Protein AF-A0A2A4JDR2-F1 (afdb_monomer_lite)

Radius of gyration: 29.49 Å; chains: 1; bounding box: 70×72×79 Å

Structure (mmCIF, N/CA/C/O backbone):
data_AF-A0A2A4JDR2-F1
#
_entry.id   AF-A0A2A4JDR2-F1
#
loop_
_atom_site.group_PDB
_atom_site.id
_atom_site.type_symbol
_atom_site.label_atom_id
_atom_site.label_alt_id
_atom_site.label_comp_id
_atom_site.label_asym_id
_atom_site.label_entity_id
_atom_site.label_seq_id
_atom_site.pdbx_PDB_ins_code
_atom_site.Cartn_x
_atom_site.Cartn_y
_atom_site.Cartn_z
_atom_site.occupancy
_atom_site.B_iso_or_equiv
_atom_site.auth_seq_id
_atom_site.auth_comp_id
_atom_site.auth_asym_id
_atom_site.auth_atom_id
_atom_site.pdbx_PDB_model_num
ATOM 1 N N . MET A 1 1 ? -23.287 -4.125 -9.668 1.00 81.25 1 MET A N 1
ATOM 2 C CA . MET A 1 1 ? -23.520 -3.172 -8.559 1.00 81.25 1 MET A CA 1
ATOM 3 C C . MET A 1 1 ? -23.136 -3.894 -7.286 1.00 81.25 1 MET A C 1
ATOM 5 O O . MET A 1 1 ? -23.536 -5.044 -7.160 1.00 81.25 1 MET A O 1
ATOM 9 N N . CYS A 1 2 ? -22.330 -3.269 -6.428 1.00 89.12 2 CYS A N 1
ATOM 10 C CA . CYS A 1 2 ? -21.864 -3.891 -5.187 1.00 89.12 2 CYS A CA 1
ATOM 11 C C . CYS A 1 2 ? -22.990 -4.109 -4.180 1.00 89.12 2 CYS A C 1
ATOM 13 O O . CYS A 1 2 ? -24.050 -3.477 -4.287 1.00 89.12 2 CYS A O 1
ATOM 15 N N . ALA A 1 3 ? -22.740 -4.986 -3.212 1.00 90.00 3 ALA A N 1
ATOM 16 C CA . ALA A 1 3 ? -23.661 -5.247 -2.124 1.00 90.00 3 ALA A CA 1
ATOM 17 C C . ALA A 1 3 ? -23.743 -4.053 -1.155 1.00 90.00 3 ALA A C 1
ATOM 19 O O . ALA A 1 3 ? -23.072 -3.022 -1.286 1.00 90.00 3 ALA A O 1
ATOM 20 N N . GLU A 1 4 ? -24.630 -4.171 -0.171 1.00 90.50 4 GLU A N 1
ATOM 21 C CA . GLU A 1 4 ? -24.728 -3.185 0.896 1.00 90.50 4 GLU A CA 1
ATOM 22 C C . GLU A 1 4 ? -23.399 -3.089 1.664 1.00 90.50 4 GLU A C 1
ATOM 24 O O . GLU A 1 4 ? -22.717 -4.084 1.886 1.00 90.50 4 GLU A O 1
ATOM 29 N N . ASN A 1 5 ? -23.031 -1.873 2.076 1.00 91.88 5 ASN A N 1
ATOM 30 C CA . ASN A 1 5 ? -21.774 -1.569 2.773 1.00 91.88 5 ASN A CA 1
ATOM 31 C C . ASN A 1 5 ? -20.483 -1.776 1.970 1.00 91.88 5 ASN A C 1
ATOM 33 O O . ASN A 1 5 ? -19.394 -1.655 2.532 1.00 91.88 5 ASN A O 1
ATOM 37 N N . GLU A 1 6 ? -20.592 -1.973 0.663 1.00 93.94 6 GLU A N 1
ATOM 38 C CA . GLU A 1 6 ? -19.455 -1.982 -0.250 1.00 93.94 6 GLU A CA 1
ATOM 39 C C . GLU A 1 6 ? -19.334 -0.648 -1.004 1.00 93.94 6 GLU A C 1
ATOM 41 O O . GLU A 1 6 ? -20.280 0.155 -1.093 1.00 93.94 6 GLU A O 1
ATOM 46 N N . LEU A 1 7 ? -18.128 -0.386 -1.498 1.00 91.56 7 LEU A N 1
ATOM 47 C CA . LEU A 1 7 ? -17.775 0.677 -2.423 1.00 91.56 7 LEU A CA 1
ATOM 48 C C . LEU A 1 7 ? -17.430 0.061 -3.766 1.00 91.56 7 LEU A C 1
ATOM 50 O O . LEU A 1 7 ? -16.699 -0.918 -3.838 1.00 91.56 7 LEU A O 1
ATOM 54 N N . TYR A 1 8 ? -17.941 0.693 -4.816 1.00 92.25 8 TYR A N 1
ATOM 55 C CA . TYR A 1 8 ? -17.676 0.322 -6.194 1.00 92.25 8 TYR A CA 1
ATOM 56 C C . TYR A 1 8 ? -16.629 1.254 -6.775 1.00 92.25 8 TYR A C 1
ATOM 58 O O . TYR A 1 8 ? -16.826 2.475 -6.769 1.00 92.25 8 TYR A O 1
ATOM 66 N N . TYR A 1 9 ? -15.545 0.701 -7.295 1.00 87.88 9 TYR A N 1
ATOM 67 C CA . TYR A 1 9 ? -14.515 1.491 -7.952 1.00 87.88 9 TYR A CA 1
ATOM 68 C C . TYR A 1 9 ? -13.812 0.661 -9.040 1.00 87.88 9 TYR A C 1
ATOM 70 O O . TYR A 1 9 ? -13.904 -0.570 -9.031 1.00 87.88 9 TYR A O 1
ATOM 78 N N . PRO A 1 10 ? -13.202 1.317 -10.044 1.00 88.44 10 PRO A N 1
ATOM 79 C CA . PRO A 1 10 ? -12.516 0.611 -11.120 1.00 88.44 10 PRO A CA 1
ATOM 80 C C . PRO A 1 10 ? -11.339 -0.182 -10.552 1.00 88.44 10 PRO A C 1
ATOM 82 O O . PRO A 1 10 ? -10.555 0.355 -9.769 1.00 88.44 10 PRO A O 1
ATOM 85 N N . GLY A 1 11 ? -11.251 -1.450 -10.938 1.00 81.50 11 GLY A N 1
ATOM 86 C CA . GLY A 1 11 ? -10.100 -2.294 -10.657 1.00 81.50 11 GLY A CA 1
ATOM 87 C C . GLY A 1 11 ? -8.913 -1.945 -11.547 1.00 81.50 11 GLY A C 1
ATOM 88 O O . GLY A 1 11 ? -8.957 -1.018 -12.358 1.00 81.50 11 GLY A O 1
ATOM 89 N N . ASP A 1 12 ? -7.853 -2.734 -11.423 1.00 84.12 12 ASP A N 1
ATOM 90 C CA . ASP A 1 12 ? -6.583 -2.482 -12.110 1.00 84.12 12 ASP A CA 1
ATOM 91 C C . ASP A 1 12 ? -6.657 -2.750 -13.628 1.00 84.12 12 ASP A C 1
ATOM 93 O O . ASP A 1 12 ? -5.688 -2.542 -14.351 1.00 84.12 12 ASP A O 1
ATOM 97 N N . GLN A 1 13 ? -7.795 -3.230 -14.142 1.00 84.31 13 GLN A N 1
ATOM 98 C CA . GLN A 1 13 ? -7.992 -3.562 -15.554 1.00 84.31 13 GLN A CA 1
ATOM 99 C C . GLN A 1 13 ? -9.094 -2.737 -16.202 1.00 84.31 13 GLN A C 1
ATOM 101 O O . GLN A 1 13 ? -10.048 -2.305 -15.562 1.00 84.31 13 GLN A O 1
ATOM 106 N N . LYS A 1 14 ? -8.985 -2.574 -17.526 1.00 68.94 14 LYS A N 1
ATOM 107 C CA . LYS A 1 14 ? -9.808 -1.659 -18.334 1.00 68.94 14 LYS A CA 1
ATOM 108 C C . LYS A 1 14 ? -11.325 -1.900 -18.263 1.00 68.94 14 LYS A C 1
ATOM 110 O O . LYS A 1 14 ? -12.078 -0.998 -18.606 1.00 68.94 14 LYS A O 1
ATOM 115 N N . ASP A 1 15 ? -11.762 -3.053 -17.768 1.00 81.56 15 ASP A N 1
ATOM 116 C CA . ASP A 1 15 ? -13.171 -3.398 -17.556 1.00 81.56 15 ASP A CA 1
ATOM 117 C C . ASP A 1 15 ? -13.385 -4.173 -16.239 1.00 81.56 15 ASP A C 1
ATOM 119 O O . ASP A 1 15 ? -14.395 -4.860 -16.075 1.00 81.56 15 ASP A O 1
ATOM 123 N N . ASP A 1 16 ? -12.431 -4.083 -15.308 1.00 84.62 16 ASP A N 1
ATOM 124 C CA . ASP A 1 16 ? -12.537 -4.696 -13.985 1.00 84.62 16 ASP A CA 1
ATOM 125 C C . ASP A 1 16 ? -13.122 -3.700 -12.992 1.00 84.62 16 ASP A C 1
ATOM 127 O O . ASP A 1 16 ? -12.820 -2.504 -13.007 1.00 84.62 16 ASP A O 1
ATOM 131 N N . TRP A 1 17 ? -14.005 -4.197 -12.143 1.00 86.12 17 TRP A N 1
ATOM 132 C CA . TRP A 1 17 ? -14.698 -3.387 -11.165 1.00 86.12 17 TRP A CA 1
ATOM 133 C C . TRP A 1 17 ? -14.737 -4.139 -9.856 1.00 86.12 17 TRP A C 1
ATOM 135 O O . TRP A 1 17 ? -15.291 -5.236 -9.767 1.00 86.12 17 TRP A O 1
ATOM 145 N N . ILE A 1 18 ? -14.167 -3.509 -8.842 1.00 90.25 18 ILE A N 1
ATOM 146 C CA . ILE A 1 18 ? -13.952 -4.124 -7.546 1.00 90.25 18 ILE A CA 1
ATOM 147 C C . ILE A 1 18 ? -14.991 -3.575 -6.574 1.00 90.25 18 ILE A C 1
ATOM 149 O O . ILE A 1 18 ? -15.344 -2.388 -6.590 1.00 90.25 18 ILE A O 1
ATOM 153 N N . CYS A 1 19 ? -15.507 -4.483 -5.753 1.00 92.62 19 CYS A N 1
ATOM 154 C CA . CYS A 1 19 ? -16.367 -4.180 -4.627 1.00 92.62 19 CYS A CA 1
ATOM 155 C C . CYS A 1 19 ? -15.597 -4.471 -3.345 1.00 92.62 19 CYS A C 1
ATOM 157 O O . CYS A 1 19 ? -15.356 -5.635 -3.040 1.00 92.62 19 CYS A O 1
ATOM 159 N N . ASP A 1 20 ? -15.256 -3.427 -2.592 1.00 92.06 20 ASP A N 1
ATOM 160 C CA . ASP A 1 20 ? -14.650 -3.586 -1.268 1.00 92.06 20 ASP A CA 1
ATOM 161 C C . ASP A 1 20 ? -15.532 -3.015 -0.178 1.00 92.06 20 ASP A C 1
ATOM 163 O O . ASP A 1 20 ? -16.291 -2.069 -0.391 1.00 92.06 20 ASP A O 1
ATOM 167 N N . CYS A 1 21 ? -15.362 -3.528 1.036 1.00 94.19 21 CYS A N 1
ATOM 168 C CA . CYS A 1 21 ? -16.000 -2.961 2.209 1.00 94.19 21 CYS A CA 1
ATOM 169 C C . CYS A 1 21 ? -15.664 -1.474 2.384 1.00 94.19 21 CYS A C 1
ATOM 171 O O . CYS A 1 21 ? -14.522 -1.035 2.238 1.00 94.19 21 CYS A O 1
ATOM 173 N N . ARG A 1 22 ? -16.679 -0.689 2.757 1.00 93.50 22 ARG A N 1
ATOM 174 C CA . ARG A 1 22 ? -16.514 0.721 3.128 1.00 93.50 22 ARG A CA 1
ATOM 175 C C . ARG A 1 22 ? -15.499 0.878 4.273 1.00 93.50 22 ARG A C 1
ATOM 177 O O . ARG A 1 22 ? -15.374 -0.015 5.109 1.00 93.50 22 ARG A O 1
ATOM 184 N N . PRO A 1 23 ? -14.830 2.039 4.384 1.00 91.31 23 PRO A N 1
ATOM 185 C CA . PRO A 1 23 ? -13.975 2.358 5.525 1.00 91.31 23 PRO A CA 1
ATOM 186 C C . PRO A 1 23 ? -14.652 2.053 6.872 1.00 91.31 23 PRO A C 1
ATOM 188 O O . PRO A 1 23 ? -15.773 2.501 7.115 1.00 91.31 23 PRO A O 1
ATOM 191 N N . GLY A 1 24 ? -13.979 1.288 7.737 1.00 91.25 24 GLY A N 1
ATOM 192 C CA . GLY A 1 24 ? -14.522 0.846 9.031 1.00 91.25 24 GLY A CA 1
ATOM 193 C C . GLY A 1 24 ? -15.410 -0.409 8.978 1.00 91.25 24 GLY A C 1
ATOM 194 O O . GLY A 1 24 ? -15.928 -0.823 10.016 1.00 91.25 24 GLY A O 1
ATOM 195 N N . PHE A 1 25 ? -15.578 -1.030 7.806 1.00 95.00 25 PHE A N 1
ATOM 196 C CA . PHE A 1 25 ? -16.291 -2.296 7.624 1.00 95.00 25 PHE A CA 1
ATOM 197 C C . PHE A 1 25 ? -15.316 -3.442 7.325 1.00 95.00 25 PHE A C 1
ATOM 199 O O . PHE A 1 25 ? -14.256 -3.246 6.734 1.00 95.00 25 PHE A O 1
ATOM 206 N N . LEU A 1 26 ? -15.690 -4.651 7.740 1.00 95.50 26 LEU A N 1
ATOM 207 C CA . LEU A 1 26 ? -14.915 -5.882 7.634 1.00 95.50 26 LEU A CA 1
ATOM 208 C C . LEU A 1 26 ? -15.678 -6.911 6.803 1.00 95.50 26 LEU A C 1
ATOM 210 O O . LEU A 1 26 ? -16.865 -7.151 7.040 1.00 95.50 26 LEU A O 1
ATOM 214 N N . TYR A 1 27 ? -14.982 -7.550 5.865 1.00 95.00 27 TYR A N 1
ATOM 215 C CA . TYR A 1 27 ? -15.538 -8.636 5.064 1.00 95.00 27 TYR A CA 1
ATOM 216 C C . TYR A 1 27 ? -15.612 -9.926 5.887 1.00 95.00 27 TYR A C 1
ATOM 218 O O . TYR A 1 27 ? -14.601 -10.377 6.430 1.00 95.00 27 TYR A O 1
ATOM 226 N N . HIS A 1 28 ? -16.793 -10.542 5.975 1.00 94.56 28 HIS A N 1
ATOM 227 C CA . HIS A 1 28 ? -16.990 -11.793 6.706 1.00 94.56 28 HIS A CA 1
ATOM 228 C C . HIS A 1 28 ? -17.283 -12.967 5.747 1.00 94.56 28 HIS A C 1
ATOM 230 O O . HIS A 1 28 ? -18.403 -13.080 5.242 1.00 94.56 28 HIS A O 1
ATOM 236 N N . PRO A 1 29 ? -16.340 -13.914 5.557 1.00 89.06 29 PRO A N 1
ATOM 237 C CA . PRO A 1 29 ? -16.438 -14.937 4.509 1.00 89.06 29 PRO A CA 1
ATOM 238 C C . PRO A 1 29 ? -17.638 -15.884 4.610 1.00 89.06 29 PRO A C 1
ATOM 240 O O . PRO A 1 29 ? -18.055 -16.450 3.608 1.00 89.06 29 PRO A O 1
ATOM 243 N N . LYS A 1 30 ? -18.189 -16.114 5.812 1.00 90.62 30 LYS A N 1
ATOM 244 C CA . LYS A 1 30 ? -19.325 -17.045 5.972 1.00 90.62 30 LYS A CA 1
ATOM 245 C C . LYS A 1 30 ? -20.669 -16.414 5.623 1.00 90.62 30 LYS A C 1
ATOM 247 O O . LYS A 1 30 ? -21.592 -17.147 5.292 1.00 90.62 30 LYS A O 1
ATOM 252 N N . SER A 1 31 ? -20.797 -15.097 5.784 1.00 91.75 31 SER A N 1
ATOM 253 C CA . SER A 1 31 ? -22.012 -14.370 5.399 1.00 91.75 31 SER A CA 1
ATOM 254 C C . SER A 1 31 ? -21.880 -13.682 4.047 1.00 91.75 31 SER A C 1
ATOM 256 O O . SER A 1 31 ? -22.888 -13.174 3.574 1.00 91.75 31 SER A O 1
ATOM 258 N N . ASP A 1 32 ? -20.682 -13.699 3.448 1.00 91.81 32 ASP A N 1
ATOM 259 C CA . ASP A 1 32 ? -20.395 -13.123 2.129 1.00 91.81 32 ASP A CA 1
ATOM 260 C C . ASP A 1 32 ? -20.832 -11.650 2.048 1.00 91.81 32 ASP A C 1
ATOM 262 O O . ASP A 1 32 ? -21.543 -11.229 1.141 1.00 91.81 32 ASP A O 1
ATOM 266 N N . ALA A 1 33 ? -20.505 -10.883 3.097 1.00 94.38 33 ALA A N 1
ATOM 267 C CA . ALA A 1 33 ? -20.958 -9.505 3.261 1.00 94.38 33 ALA A CA 1
ATOM 268 C C . ALA A 1 33 ? -20.014 -8.673 4.141 1.00 94.38 33 ALA A C 1
ATOM 270 O O . ALA A 1 33 ? -19.288 -9.202 4.994 1.00 94.38 33 ALA A O 1
ATOM 271 N N . CYS A 1 34 ? -20.090 -7.352 3.973 1.00 96.12 34 CYS A N 1
ATOM 272 C CA . CYS A 1 34 ? -19.360 -6.359 4.757 1.00 96.12 34 CYS A CA 1
ATOM 273 C C . CYS A 1 34 ? -20.150 -5.889 5.987 1.00 96.12 34 CYS A C 1
ATOM 275 O O . CYS A 1 34 ? -21.293 -5.436 5.883 1.00 96.12 34 CYS A O 1
ATOM 277 N N . TRP A 1 35 ? -19.507 -5.924 7.155 1.00 96.19 35 TRP A N 1
ATOM 278 C CA . TRP A 1 35 ? -20.107 -5.567 8.445 1.00 96.19 35 TRP A CA 1
ATOM 279 C C . TRP A 1 35 ? -19.296 -4.496 9.161 1.00 96.19 35 TRP A C 1
ATOM 281 O O . TRP A 1 35 ? -18.071 -4.537 9.139 1.00 96.19 35 TRP A O 1
ATOM 291 N N . ALA A 1 36 ? -19.961 -3.549 9.821 1.00 94.25 36 ALA A N 1
ATOM 292 C CA . ALA A 1 36 ? -19.270 -2.515 10.583 1.00 94.25 36 ALA A CA 1
ATOM 293 C C . ALA A 1 36 ? -18.448 -3.149 11.719 1.00 94.25 36 ALA A C 1
ATOM 295 O O . ALA A 1 36 ? -18.969 -3.956 12.498 1.00 94.25 36 ALA A O 1
ATOM 296 N N . ALA A 1 37 ? -17.172 -2.784 11.828 1.00 95.25 37 ALA A N 1
ATOM 297 C CA . ALA A 1 37 ? -16.332 -3.229 12.934 1.00 95.25 37 ALA A CA 1
ATOM 298 C C . ALA A 1 37 ? -16.905 -2.742 14.277 1.00 95.25 37 ALA A C 1
ATOM 300 O O . ALA A 1 37 ? -17.538 -1.688 14.349 1.00 95.25 37 ALA A O 1
ATOM 301 N N . TYR A 1 38 ? -16.680 -3.511 15.343 1.00 95.44 38 TYR A N 1
ATOM 302 C CA . TYR A 1 38 ? -17.219 -3.261 16.685 1.00 95.44 38 TYR A CA 1
ATOM 303 C C . TYR A 1 38 ? -18.753 -3.175 16.762 1.00 95.44 38 TYR A C 1
ATOM 305 O O . TYR A 1 38 ? -19.313 -2.612 17.703 1.00 95.44 38 TYR A O 1
ATOM 313 N N . THR A 1 39 ? -19.444 -3.777 15.797 1.00 94.44 39 THR A N 1
ATOM 314 C CA . THR A 1 39 ? -20.881 -4.053 15.881 1.00 94.44 39 THR A CA 1
ATOM 315 C C . THR A 1 39 ? -21.107 -5.555 15.916 1.00 94.44 39 THR A C 1
ATOM 317 O O . THR A 1 39 ? -20.218 -6.330 15.546 1.00 94.44 39 THR A O 1
ATOM 320 N N . LYS A 1 40 ? -22.288 -5.988 16.360 1.00 94.62 40 LYS A N 1
ATOM 321 C CA . LYS A 1 40 ? -22.651 -7.409 16.404 1.00 94.62 40 LYS A CA 1
ATOM 322 C C . LYS A 1 40 ? -22.451 -8.083 15.047 1.00 94.62 40 LYS A C 1
ATOM 324 O O . LYS A 1 40 ? -21.872 -9.163 14.974 1.00 94.62 40 LYS A O 1
ATOM 329 N N . GLY A 1 41 ? -22.952 -7.462 13.982 1.00 92.69 41 GLY A N 1
ATOM 330 C CA . GLY A 1 41 ? -22.934 -8.018 12.632 1.00 92.69 41 GLY A CA 1
ATOM 331 C C . GLY A 1 41 ? -23.348 -9.503 12.583 1.00 92.69 41 GLY A C 1
ATOM 332 O O . GLY A 1 41 ? -24.444 -9.834 13.049 1.00 92.69 41 GLY A O 1
ATOM 333 N N . PRO A 1 42 ? -22.494 -10.412 12.066 1.00 95.12 42 PRO A N 1
ATOM 334 C CA . PRO A 1 42 ? -22.791 -11.840 11.965 1.00 95.12 42 PRO A CA 1
ATOM 335 C C . PRO A 1 42 ? -22.531 -12.622 13.269 1.00 95.12 42 PRO A C 1
ATOM 337 O O . PRO A 1 42 ? -22.723 -13.839 13.299 1.00 95.12 42 PRO A O 1
ATOM 340 N N . CYS A 1 43 ? -22.065 -11.963 14.333 1.00 95.50 43 CYS A N 1
ATOM 341 C CA . CYS A 1 43 ? -21.702 -12.592 15.599 1.00 95.50 43 CYS A CA 1
ATOM 342 C C . CYS A 1 43 ? -22.918 -12.882 16.495 1.00 95.50 43 CYS A C 1
ATOM 344 O O . CYS A 1 43 ? -24.044 -12.427 16.257 1.00 95.50 43 CYS A O 1
ATOM 346 N N . GLN A 1 44 ? -22.693 -13.661 17.556 1.00 95.06 44 GLN A N 1
ATOM 347 C CA . GLN A 1 44 ? -23.735 -13.959 18.537 1.00 95.06 44 GLN A CA 1
ATOM 348 C C . GLN A 1 44 ? -24.110 -12.701 19.349 1.00 95.06 44 GLN A C 1
ATOM 350 O O . GLN A 1 44 ? -23.324 -11.757 19.433 1.00 95.06 44 GLN A O 1
ATOM 355 N N . PRO A 1 45 ? -25.309 -12.647 19.959 1.00 94.62 45 PRO A N 1
ATOM 356 C CA . PRO A 1 45 ? -25.668 -11.558 20.866 1.00 94.62 45 PRO A CA 1
ATOM 357 C C . PRO A 1 45 ? -24.628 -11.379 21.984 1.00 94.62 45 PRO A C 1
ATOM 359 O O . PRO A 1 45 ? -24.170 -12.358 22.565 1.00 94.62 45 PRO A O 1
ATOM 362 N N . GLY A 1 46 ? -24.259 -10.130 22.279 1.00 92.88 46 GLY A N 1
ATOM 363 C CA . GLY A 1 46 ? -23.212 -9.809 23.257 1.00 92.88 46 GLY A CA 1
ATOM 364 C C . GLY A 1 46 ? -21.779 -9.910 22.717 1.00 92.88 46 GLY A C 1
ATOM 365 O O . GLY A 1 46 ? -20.837 -9.645 23.458 1.00 92.88 46 GLY A O 1
ATOM 366 N N . GLN A 1 47 ? -21.596 -10.254 21.440 1.00 96.06 47 GLN A N 1
ATOM 367 C CA . GLN A 1 47 ? -20.312 -10.198 20.743 1.00 96.06 47 GLN A CA 1
ATOM 368 C C . GLN A 1 47 ? -20.292 -9.060 19.723 1.00 96.06 47 GLN A C 1
ATOM 370 O O . GLN A 1 47 ? -21.343 -8.594 19.285 1.00 96.06 47 GLN A O 1
ATOM 375 N N . TYR A 1 48 ? -19.094 -8.649 19.325 1.00 96.31 48 TYR A N 1
ATOM 376 C CA . TYR A 1 48 ? -18.866 -7.790 18.170 1.00 96.31 48 TYR A CA 1
ATOM 377 C C . TYR A 1 48 ? -17.854 -8.411 17.202 1.00 96.31 48 TYR A C 1
ATOM 379 O O . TYR A 1 48 ? -17.117 -9.334 17.557 1.00 96.31 48 TYR A O 1
ATOM 387 N N . LEU A 1 49 ? -17.819 -7.897 15.976 1.00 96.31 49 LEU A N 1
ATOM 388 C CA . LEU A 1 49 ? -16.844 -8.275 14.960 1.00 96.31 49 LEU A CA 1
ATOM 389 C C . LEU A 1 49 ? -15.619 -7.353 15.024 1.00 96.31 49 LEU A C 1
ATOM 391 O O . LEU A 1 49 ? -15.760 -6.133 14.932 1.00 96.31 49 LEU A O 1
ATOM 395 N N . ILE A 1 50 ? -14.422 -7.925 15.127 1.00 95.75 50 ILE A N 1
ATOM 396 C CA . ILE A 1 50 ? -13.155 -7.178 15.099 1.00 95.75 50 ILE A CA 1
ATOM 397 C C . ILE A 1 50 ? -12.155 -7.805 14.132 1.00 95.75 50 ILE A C 1
ATOM 399 O O . ILE A 1 50 ? -12.261 -8.984 13.791 1.00 95.75 50 ILE A O 1
ATOM 403 N N . LEU A 1 51 ? -11.151 -7.024 13.730 1.00 95.12 51 LEU A N 1
ATOM 404 C CA . LEU A 1 51 ? -9.965 -7.522 13.039 1.00 95.12 51 LEU A CA 1
ATOM 405 C C . LEU A 1 51 ? -8.750 -7.401 13.973 1.00 95.12 51 LEU A C 1
ATOM 407 O O . LEU A 1 51 ? -8.248 -6.294 14.173 1.00 95.12 51 LEU A O 1
ATOM 411 N N . PRO A 1 52 ? -8.277 -8.507 14.572 1.00 93.25 52 PRO A N 1
ATOM 412 C CA . PRO A 1 52 ? -7.089 -8.485 15.416 1.00 93.25 52 PRO A CA 1
ATOM 413 C C . PRO A 1 52 ? -5.857 -7.966 14.665 1.00 93.25 52 PRO A C 1
ATOM 415 O O . PRO A 1 52 ? -5.667 -8.253 13.479 1.00 93.25 52 PRO A O 1
ATOM 418 N N . GLN A 1 53 ? -4.986 -7.239 15.368 1.00 88.25 53 GLN A N 1
ATOM 419 C CA . GLN A 1 53 ? -3.764 -6.686 14.781 1.00 88.25 53 GLN A CA 1
ATOM 420 C C . GLN A 1 53 ? -2.875 -7.796 14.199 1.00 88.25 53 GLN A C 1
ATOM 422 O O . GLN A 1 53 ? -2.618 -8.806 14.851 1.00 88.25 53 GLN A O 1
ATOM 427 N N . GLY A 1 54 ? -2.399 -7.598 12.966 1.00 88.19 54 GLY A N 1
ATOM 428 C CA . GLY A 1 54 ? -1.554 -8.569 12.260 1.00 88.19 54 GLY A CA 1
ATOM 429 C C . GLY A 1 54 ? -2.311 -9.745 11.633 1.00 88.19 54 GLY A C 1
ATOM 430 O O . GLY A 1 54 ? -1.675 -10.672 11.136 1.00 88.19 54 GLY A O 1
ATOM 431 N N . THR A 1 55 ? -3.647 -9.720 11.632 1.00 91.81 55 THR A N 1
ATOM 432 C CA . THR A 1 55 ? -4.484 -10.737 10.981 1.00 91.81 55 THR A CA 1
ATOM 433 C C . THR A 1 55 ? -5.261 -10.147 9.805 1.00 91.81 55 THR A C 1
ATOM 435 O O . THR A 1 55 ? -5.482 -8.941 9.738 1.00 91.81 55 THR A O 1
ATOM 438 N N . VAL A 1 56 ? -5.680 -11.007 8.873 1.00 90.31 56 VAL A N 1
ATOM 439 C CA . VAL A 1 56 ? -6.491 -10.631 7.695 1.00 90.31 56 VAL A CA 1
ATOM 440 C C . VAL A 1 56 ? -7.900 -11.231 7.728 1.00 90.31 56 VAL A C 1
ATOM 442 O O . VAL A 1 56 ? -8.669 -11.064 6.789 1.00 90.31 56 VAL A O 1
ATOM 445 N N . ILE A 1 57 ? -8.246 -11.950 8.801 1.00 90.62 57 ILE A N 1
ATOM 446 C CA . ILE A 1 57 ? -9.538 -12.622 8.962 1.00 90.62 57 ILE A CA 1
ATOM 447 C C . ILE A 1 57 ? -10.200 -12.078 10.231 1.00 90.62 57 ILE A C 1
ATOM 449 O O . ILE A 1 57 ? -9.621 -12.225 11.310 1.00 90.62 57 ILE A O 1
ATOM 453 N N . PRO A 1 58 ? -11.397 -11.472 10.139 1.00 95.31 58 PRO A N 1
ATOM 454 C CA . PRO A 1 58 ? -12.077 -10.953 11.312 1.00 95.31 58 PRO A CA 1
ATOM 455 C C . PRO A 1 58 ? -12.650 -12.080 12.175 1.00 95.31 58 PRO A C 1
ATOM 457 O O . PRO A 1 58 ? -13.025 -13.148 11.681 1.00 95.31 58 PRO A O 1
ATOM 460 N N . ILE A 1 59 ? -12.748 -11.817 13.475 1.00 95.69 59 ILE A N 1
ATOM 461 C CA . ILE A 1 59 ? -13.272 -12.751 14.472 1.00 95.69 59 ILE A CA 1
ATOM 462 C C . ILE A 1 59 ? -14.390 -12.104 15.286 1.00 95.69 59 ILE A C 1
ATOM 464 O O . ILE A 1 59 ? -14.461 -10.882 15.420 1.00 95.69 59 ILE A O 1
ATOM 468 N N . CYS A 1 60 ? -15.252 -12.945 15.851 1.00 95.88 60 CYS A N 1
ATOM 469 C CA . CYS A 1 60 ? -16.232 -12.524 16.840 1.00 95.88 60 CYS A CA 1
ATOM 470 C C . CYS A 1 60 ? -15.610 -12.583 18.234 1.00 95.88 60 CYS A C 1
ATOM 472 O O . CYS A 1 60 ? -15.159 -13.646 18.662 1.00 95.88 60 CYS A O 1
ATOM 474 N N . GLU A 1 61 ? -15.624 -11.461 18.943 1.00 95.31 61 GLU A N 1
ATOM 475 C CA . GLU A 1 61 ? -15.140 -11.352 20.318 1.00 95.31 61 GLU A CA 1
ATOM 476 C C . GLU A 1 61 ? -16.263 -10.861 21.236 1.00 95.31 61 GLU A C 1
ATOM 478 O O . GLU A 1 61 ? -17.187 -10.168 20.808 1.00 95.31 61 GLU A O 1
ATOM 483 N N . THR A 1 62 ? -16.213 -11.251 22.508 1.00 96.81 62 THR A N 1
ATOM 484 C CA . THR A 1 62 ? -17.157 -10.788 23.528 1.00 96.81 62 THR A CA 1
ATOM 485 C C . THR A 1 62 ? -17.061 -9.276 23.691 1.00 96.81 62 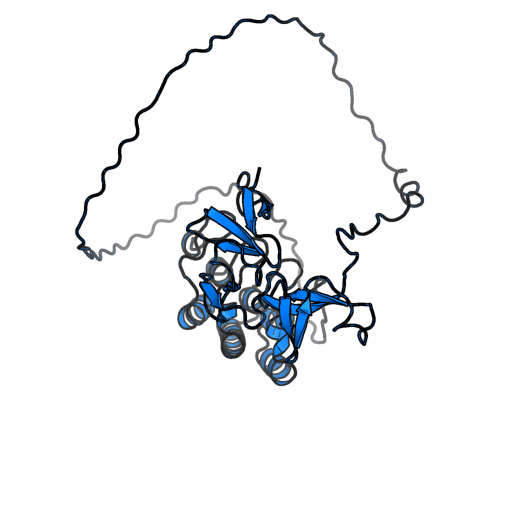THR A C 1
ATOM 487 O O . THR A 1 62 ? -16.000 -8.756 24.022 1.00 96.81 62 THR A O 1
ATOM 490 N N . ASN A 1 63 ? -18.182 -8.571 23.526 1.00 94.94 63 ASN A N 1
ATOM 491 C CA . ASN A 1 63 ? -18.241 -7.139 23.772 1.00 94.94 63 ASN A CA 1
ATOM 492 C C . ASN A 1 63 ? -18.240 -6.876 25.290 1.00 94.94 63 ASN A C 1
ATOM 494 O O . ASN A 1 63 ? -19.227 -7.215 25.950 1.00 94.94 63 ASN A O 1
ATOM 498 N N . PRO A 1 64 ? -17.214 -6.209 25.859 1.00 95.19 64 PRO A N 1
ATOM 499 C CA . PRO A 1 64 ? -17.164 -5.904 27.291 1.00 95.19 64 PRO A CA 1
ATOM 500 C C . PRO A 1 64 ? -18.347 -5.063 27.789 1.00 95.19 64 PRO A C 1
ATOM 502 O O . PRO A 1 64 ? -18.664 -5.081 28.974 1.00 95.19 64 PRO A O 1
ATOM 505 N N . CYS A 1 65 ? -18.999 -4.321 26.892 1.00 94.19 65 CYS A N 1
ATOM 506 C CA . CYS A 1 65 ? -20.142 -3.471 27.203 1.00 94.19 65 CYS A CA 1
ATOM 507 C C . CYS A 1 65 ? -21.492 -4.190 27.090 1.00 94.19 65 CYS A C 1
ATOM 509 O O . CYS A 1 65 ? -22.510 -3.588 27.423 1.00 94.19 65 CYS A O 1
ATOM 511 N N . ALA A 1 66 ? -21.516 -5.441 26.610 1.00 92.50 66 ALA A N 1
ATOM 512 C CA . ALA A 1 66 ? -22.691 -6.301 26.403 1.00 92.50 66 ALA A CA 1
ATOM 513 C C . ALA A 1 66 ? -23.815 -5.751 25.492 1.00 92.50 66 ALA A C 1
ATOM 515 O O . ALA A 1 66 ? -24.716 -6.501 25.118 1.00 92.50 66 ALA A O 1
ATOM 516 N N . ILE A 1 67 ? -23.763 -4.476 25.103 1.00 90.31 67 ILE A N 1
ATOM 517 C CA . ILE A 1 67 ? -24.753 -3.783 24.275 1.00 90.31 67 ILE A CA 1
ATOM 518 C C . ILE A 1 67 ? -24.128 -3.475 22.914 1.00 90.31 67 ILE A C 1
ATOM 520 O O . ILE A 1 67 ? -23.009 -2.968 22.843 1.00 90.31 67 ILE A O 1
ATOM 524 N N . ASP A 1 68 ? -24.850 -3.768 21.832 1.00 87.94 68 ASP A N 1
ATOM 525 C CA . ASP A 1 68 ? -24.403 -3.441 20.474 1.00 87.94 68 ASP A CA 1
ATOM 526 C C . ASP A 1 68 ? -24.198 -1.925 20.303 1.00 87.94 68 ASP A C 1
ATOM 528 O O . ASP A 1 68 ? -24.872 -1.117 20.944 1.00 87.94 68 ASP A O 1
ATOM 532 N N . HIS A 1 69 ? -23.245 -1.539 19.457 1.00 85.25 69 HIS A N 1
ATOM 533 C CA . HIS A 1 69 ? -22.795 -0.153 19.243 1.00 85.25 69 HIS A CA 1
ATOM 534 C C . HIS A 1 69 ? -22.138 0.553 20.444 1.00 85.25 69 HIS A C 1
ATOM 536 O O . HIS A 1 69 ? -21.633 1.668 20.276 1.00 85.25 69 HIS A O 1
ATOM 542 N N . LEU A 1 70 ? -22.098 -0.065 21.632 1.00 93.25 70 LEU A N 1
ATOM 543 C CA . LEU A 1 70 ? -21.270 0.402 22.742 1.00 93.25 70 LEU A CA 1
ATOM 544 C C . LEU A 1 70 ? -19.922 -0.306 22.715 1.00 93.25 70 LEU A C 1
ATOM 546 O O . LEU A 1 70 ? -19.845 -1.534 22.693 1.00 93.25 70 LEU A O 1
ATOM 550 N N . VAL A 1 71 ? -18.861 0.489 22.777 1.00 94.06 71 VAL A N 1
ATOM 551 C CA . VAL A 1 71 ? -17.479 0.017 22.748 1.00 94.06 71 VAL A CA 1
ATOM 552 C C . VAL A 1 71 ? -16.729 0.486 23.982 1.00 94.06 71 VAL A C 1
ATOM 554 O O . VAL A 1 71 ? -16.992 1.562 24.522 1.00 94.06 71 VAL A O 1
ATOM 557 N N . MET A 1 72 ? -15.767 -0.320 24.423 1.00 93.50 72 MET A N 1
ATOM 558 C CA . MET A 1 72 ? -14.846 0.085 25.475 1.00 93.50 72 MET A CA 1
ATOM 559 C C . MET A 1 72 ? -13.879 1.132 24.913 1.00 93.50 72 MET A C 1
ATOM 561 O O . MET A 1 72 ? -13.056 0.823 24.054 1.00 93.50 72 MET A O 1
ATOM 565 N N . PHE A 1 73 ? -13.969 2.365 25.403 1.00 94.69 73 PHE A N 1
ATOM 566 C CA . PHE A 1 73 ? -13.100 3.470 25.008 1.00 94.69 73 PHE A CA 1
ATOM 567 C C . PHE A 1 73 ? -12.652 4.241 26.252 1.00 94.69 73 PHE A C 1
ATOM 569 O O . PHE A 1 73 ? -13.476 4.696 27.046 1.00 94.69 73 PHE A O 1
ATOM 576 N N . ASN A 1 74 ? -11.336 4.356 26.458 1.00 92.19 74 ASN A N 1
ATOM 577 C CA . ASN A 1 74 ? -10.736 4.967 27.654 1.00 92.19 74 ASN A CA 1
ATOM 578 C C . ASN A 1 74 ? -11.315 4.428 28.983 1.00 92.19 74 ASN A C 1
ATOM 580 O O . ASN A 1 74 ? -11.585 5.185 29.916 1.00 92.19 74 ASN A O 1
ATOM 584 N N . GLY A 1 75 ? -11.547 3.110 29.060 1.00 92.81 75 GLY A N 1
ATOM 585 C CA . GLY A 1 75 ? -12.062 2.435 30.259 1.00 92.81 75 GLY A CA 1
ATOM 586 C C . GLY A 1 75 ? -13.551 2.659 30.549 1.00 92.81 75 GLY A C 1
ATOM 587 O O . GLY A 1 75 ? -14.022 2.279 31.619 1.00 92.81 75 GLY A O 1
ATOM 588 N N . LYS A 1 76 ? -14.302 3.274 29.627 1.00 94.56 76 LYS A N 1
ATOM 589 C CA . LYS A 1 76 ? -15.754 3.463 29.733 1.00 94.56 76 LYS A CA 1
ATOM 590 C C . LYS A 1 76 ? -16.453 2.921 28.494 1.00 94.56 76 LYS A C 1
ATOM 592 O O . LYS A 1 76 ? -15.928 3.005 27.389 1.00 94.56 76 LYS A O 1
ATOM 597 N N . CYS A 1 77 ? -17.665 2.414 28.678 1.00 95.62 77 CYS A N 1
ATOM 598 C CA . CYS A 1 77 ? -18.527 2.057 27.561 1.00 95.62 77 CYS A CA 1
ATOM 599 C C . CYS A 1 77 ? -19.097 3.323 26.923 1.00 95.62 77 CYS A C 1
ATOM 601 O O . CYS A 1 77 ? -19.792 4.093 27.584 1.00 95.62 77 CYS A O 1
ATOM 603 N N . GLN A 1 78 ? -18.771 3.538 25.654 1.00 95.06 78 GLN A N 1
ATOM 604 C CA . GLN A 1 78 ? -19.161 4.713 24.885 1.00 95.06 78 GLN A CA 1
ATOM 605 C C . GLN A 1 78 ? -19.928 4.289 23.639 1.00 95.06 78 GLN A C 1
ATOM 607 O O . GLN A 1 78 ? -19.599 3.282 23.015 1.00 95.06 78 GLN A O 1
ATOM 612 N N . LEU A 1 79 ? -20.939 5.072 23.273 1.00 93.06 79 LEU A N 1
ATOM 613 C CA . LEU A 1 79 ? -21.707 4.851 22.054 1.00 93.06 79 LEU A CA 1
ATOM 614 C C . LEU A 1 79 ? -20.916 5.365 20.843 1.00 93.06 79 LEU A C 1
ATOM 616 O O . LEU A 1 79 ? -20.456 6.512 20.833 1.00 93.06 79 LEU A O 1
ATOM 620 N N . LEU A 1 80 ? -20.778 4.525 19.817 1.00 91.25 80 LEU A N 1
ATOM 621 C CA . LEU A 1 80 ? -20.222 4.936 18.527 1.00 91.25 80 LEU A CA 1
ATOM 622 C C . LEU A 1 80 ? -21.082 6.036 17.880 1.00 91.25 80 LEU A C 1
ATOM 624 O O . LEU A 1 80 ? -22.282 6.139 18.116 1.00 91.25 80 LEU A O 1
ATOM 628 N N . SER A 1 81 ? -20.470 6.845 17.018 1.00 87.81 81 SER A N 1
ATOM 629 C CA . SER A 1 81 ? -21.093 7.995 16.345 1.00 87.81 81 SER A CA 1
ATOM 630 C C . SER A 1 81 ? -21.536 9.129 17.285 1.00 87.81 81 SER A C 1
ATOM 632 O O . SER A 1 81 ? -22.452 9.883 16.961 1.00 87.81 81 SER A O 1
ATOM 634 N N . THR A 1 82 ? -20.874 9.289 18.438 1.00 89.75 82 THR A N 1
ATOM 635 C CA . THR A 1 82 ? -21.118 10.398 19.379 1.00 89.75 82 THR A CA 1
ATOM 636 C C . THR A 1 82 ? -19.910 11.326 19.520 1.00 89.75 82 THR A C 1
ATOM 638 O O . THR A 1 82 ? -18.764 10.899 19.394 1.00 89.75 82 THR A O 1
ATOM 641 N N . THR A 1 83 ? -20.146 12.611 19.797 1.00 88.75 83 THR A N 1
ATOM 642 C CA . THR A 1 83 ? -19.076 13.601 20.039 1.00 88.75 83 THR A CA 1
ATOM 643 C C . THR A 1 83 ? -18.593 13.617 21.488 1.00 88.75 83 THR A C 1
ATOM 645 O O . THR A 1 83 ? -17.474 14.042 21.747 1.00 88.75 83 THR A O 1
ATOM 648 N N . ALA A 1 84 ? -19.410 13.131 22.430 1.00 85.88 84 ALA A N 1
ATOM 649 C CA . ALA A 1 84 ? -19.199 13.272 23.872 1.00 85.88 84 ALA A CA 1
ATOM 650 C C . ALA A 1 84 ? -17.795 12.875 24.386 1.00 85.88 84 ALA A C 1
ATOM 652 O O . ALA A 1 84 ? -17.203 13.660 25.127 1.00 85.88 84 ALA A O 1
ATOM 653 N N . PRO A 1 85 ? -17.214 11.714 24.018 1.00 90.25 85 PRO A N 1
ATOM 654 C CA . PRO A 1 85 ? -15.862 11.350 24.463 1.00 90.25 85 PRO A CA 1
ATOM 655 C C . PRO A 1 85 ? -14.740 12.114 23.735 1.00 90.25 85 PRO A C 1
ATOM 657 O O . PRO A 1 85 ? -13.576 11.959 24.091 1.00 90.25 85 PRO A O 1
ATOM 660 N N . CYS A 1 86 ? -15.076 12.924 22.729 1.00 90.94 86 CYS A N 1
ATOM 661 C CA . CYS A 1 86 ? -14.151 13.640 21.851 1.00 90.94 86 CYS A CA 1
ATOM 662 C C . CYS A 1 86 ? -14.337 15.171 21.913 1.00 90.94 86 CYS A C 1
ATOM 664 O O . CYS A 1 86 ? -13.879 15.885 21.019 1.00 90.94 86 CYS A O 1
ATOM 666 N N . ASN A 1 87 ? -15.015 15.683 22.950 1.00 87.62 87 ASN A N 1
ATOM 667 C CA . ASN A 1 87 ? -15.392 17.097 23.081 1.00 87.62 87 ASN A CA 1
ATOM 668 C C . ASN A 1 87 ? -14.196 18.063 23.127 1.00 87.62 87 ASN A C 1
ATOM 670 O O . ASN A 1 87 ? -14.324 19.213 22.717 1.00 87.62 87 ASN A O 1
ATOM 674 N N . ASP A 1 88 ? -13.038 17.600 23.598 1.00 84.88 88 ASP A N 1
ATOM 675 C CA . ASP A 1 88 ? -11.850 18.439 23.786 1.00 84.88 88 ASP A CA 1
ATOM 676 C C . ASP A 1 88 ? -11.052 18.662 22.483 1.00 84.88 88 ASP A C 1
ATOM 678 O O . ASP A 1 88 ? -10.022 19.339 22.477 1.00 84.88 88 ASP A O 1
ATOM 682 N N . MET A 1 89 ? -11.503 18.092 21.358 1.00 83.25 89 MET A N 1
ATOM 683 C CA . MET A 1 89 ? -10.825 18.195 20.066 1.00 83.25 89 MET A CA 1
ATOM 684 C C . MET A 1 89 ? -11.398 19.327 19.203 1.00 83.25 89 MET A C 1
ATOM 686 O O . MET A 1 89 ? -12.597 19.385 18.938 1.00 83.25 89 MET A O 1
ATOM 690 N N . TRP A 1 90 ? -10.511 20.187 18.687 1.00 76.81 90 TRP A N 1
ATOM 691 C CA . TRP A 1 90 ? -10.825 21.165 17.642 1.00 76.81 90 TRP A CA 1
ATOM 692 C C . TRP A 1 90 ? -10.050 20.846 16.350 1.00 76.81 90 TRP A C 1
ATOM 694 O O . TRP A 1 90 ? -8.821 20.723 16.397 1.00 76.81 90 TRP A O 1
ATOM 704 N N . PRO A 1 91 ? -10.709 20.731 15.180 1.00 82.19 91 PRO A N 1
ATOM 705 C CA . PRO A 1 91 ? -12.162 20.758 14.957 1.00 82.19 91 PRO A CA 1
ATOM 706 C C . PRO A 1 91 ? -12.884 19.550 15.594 1.00 82.19 91 PRO A C 1
ATOM 708 O O . PRO A 1 91 ? -12.212 18.562 15.906 1.00 82.19 91 PRO A O 1
ATOM 711 N N . PRO A 1 92 ? -14.223 19.618 15.775 1.00 83.69 92 PRO A N 1
ATOM 712 C CA . PRO A 1 92 ? -14.992 18.586 16.466 1.00 83.69 92 PRO A CA 1
ATOM 713 C C . PRO A 1 92 ? -14.780 17.201 15.854 1.00 83.69 92 PRO A C 1
ATOM 715 O O . PRO A 1 92 ? -14.801 17.012 14.632 1.00 83.69 92 PRO A O 1
ATOM 718 N N . ALA A 1 93 ? -14.582 16.233 16.739 1.00 90.50 93 ALA A N 1
ATOM 719 C CA . ALA A 1 93 ? -14.395 14.834 16.408 1.00 90.50 93 ALA A CA 1
ATOM 720 C C . ALA A 1 93 ? -15.553 13.993 16.948 1.00 90.50 93 ALA A C 1
ATOM 722 O O . ALA A 1 93 ? -16.272 14.387 17.867 1.00 90.50 93 ALA A O 1
ATOM 723 N N . VAL A 1 94 ? -15.731 12.827 16.346 1.00 91.81 94 VAL A N 1
ATOM 724 C CA . VAL A 1 94 ? -16.737 11.837 16.712 1.00 91.81 94 VAL A CA 1
ATOM 725 C C . VAL A 1 94 ? -16.021 10.538 17.026 1.00 91.81 94 VAL A C 1
ATOM 727 O O . VAL A 1 94 ? -15.097 10.139 16.315 1.00 91.81 94 VAL A O 1
ATOM 730 N N . LEU A 1 95 ? -16.458 9.864 18.086 1.00 93.44 95 LEU A N 1
ATOM 731 C CA . LEU A 1 95 ? -16.016 8.509 18.362 1.00 93.44 95 LEU A CA 1
ATOM 732 C C . LEU A 1 95 ? -16.572 7.588 17.282 1.00 93.44 95 LEU A C 1
ATOM 734 O O . LEU A 1 95 ? -17.777 7.362 17.199 1.00 93.44 95 LEU A O 1
ATOM 738 N N . THR A 1 96 ? -15.686 7.056 16.461 1.00 91.88 96 THR A N 1
ATOM 739 C CA . THR A 1 96 ? -16.001 6.125 15.378 1.00 91.88 96 THR A CA 1
ATOM 740 C C . THR A 1 96 ? -14.893 5.080 15.284 1.00 91.88 96 THR A C 1
ATOM 742 O O . THR A 1 96 ? -14.003 5.027 16.133 1.00 91.88 96 THR A O 1
ATOM 745 N N . ILE A 1 97 ? -14.942 4.221 14.273 1.00 92.50 97 ILE A N 1
ATOM 746 C CA . ILE A 1 97 ? -13.848 3.304 13.968 1.00 92.50 97 ILE A CA 1
ATOM 747 C C . ILE A 1 97 ? -12.889 3.991 13.000 1.00 92.50 97 ILE A C 1
ATOM 749 O O . ILE A 1 97 ? -13.289 4.435 11.923 1.00 92.50 97 ILE A O 1
ATOM 753 N N . ASN A 1 98 ? -11.614 4.069 13.374 1.00 92.25 98 ASN A N 1
ATOM 754 C CA . ASN A 1 98 ? -10.572 4.555 12.479 1.00 92.25 98 ASN A CA 1
ATOM 755 C C . ASN A 1 98 ? -10.423 3.575 11.306 1.00 92.25 98 ASN A C 1
ATOM 757 O O . ASN A 1 98 ? -10.180 2.386 11.505 1.00 92.25 98 ASN A O 1
ATOM 761 N N . ALA A 1 99 ? -10.556 4.074 10.079 1.00 87.81 99 ALA A N 1
ATOM 762 C CA . ALA A 1 99 ? -10.540 3.249 8.872 1.00 87.81 99 ALA A CA 1
ATOM 763 C C . ALA A 1 99 ? -9.207 2.524 8.613 1.00 87.81 99 ALA A C 1
ATOM 765 O O . ALA A 1 99 ? -9.192 1.511 7.922 1.00 87.81 99 ALA A O 1
ATOM 766 N N . THR A 1 100 ? -8.105 3.043 9.153 1.00 87.44 100 THR A N 1
ATOM 767 C CA . THR A 1 100 ? -6.749 2.517 8.956 1.00 87.44 100 THR A CA 1
ATOM 768 C C . THR A 1 100 ? -6.365 1.529 10.050 1.00 87.44 100 THR A C 1
ATOM 770 O O . THR A 1 100 ? -5.779 0.490 9.762 1.00 87.44 100 THR A O 1
ATOM 773 N N . THR A 1 101 ? -6.659 1.849 11.313 1.00 91.44 101 THR A N 1
ATOM 774 C CA . THR A 1 101 ? -6.300 0.985 12.450 1.00 91.44 101 THR A CA 1
ATOM 775 C C . THR A 1 101 ? -7.388 -0.022 12.791 1.00 91.44 101 THR A C 1
ATOM 777 O O . THR A 1 101 ? -7.107 -0.975 13.510 1.00 91.44 101 THR A O 1
ATOM 780 N N . LEU A 1 102 ? -8.613 0.183 12.293 1.00 92.81 102 LEU A N 1
ATOM 781 C CA . LEU A 1 102 ? -9.798 -0.623 12.591 1.00 92.81 102 LEU A CA 1
ATOM 782 C C . LEU A 1 102 ? -10.059 -0.754 14.096 1.00 92.81 102 LEU A C 1
ATOM 784 O O . LEU A 1 102 ? -10.505 -1.792 14.567 1.00 92.81 102 LEU A O 1
ATOM 788 N N . THR A 1 103 ? -9.799 0.317 14.849 1.00 93.12 103 THR A N 1
ATOM 789 C CA . THR A 1 103 ? -10.038 0.418 16.297 1.00 93.12 103 THR A CA 1
ATOM 790 C C . THR A 1 103 ? -10.887 1.649 16.628 1.00 93.12 103 THR A C 1
ATOM 792 O O . THR A 1 103 ? -10.881 2.609 15.850 1.00 93.12 103 THR A O 1
ATOM 795 N N . PRO A 1 104 ? -11.582 1.687 17.782 1.00 94.25 104 PRO A N 1
ATOM 796 C CA . PRO A 1 104 ? -12.341 2.856 18.206 1.00 94.25 104 PRO A CA 1
ATOM 797 C C . PRO A 1 104 ? -11.411 4.048 18.440 1.00 94.25 104 PRO A C 1
ATOM 799 O O . PRO A 1 104 ? -10.419 3.938 19.164 1.00 94.25 104 PRO A O 1
ATOM 802 N N . ALA A 1 105 ? -11.725 5.182 17.826 1.00 93.38 105 ALA A N 1
ATOM 803 C CA . ALA A 1 105 ? -10.940 6.404 17.911 1.00 93.38 105 ALA A CA 1
ATOM 804 C C . ALA A 1 105 ? -11.823 7.644 17.739 1.00 93.38 105 ALA A C 1
ATOM 806 O O . ALA A 1 105 ? -12.884 7.605 17.114 1.00 93.38 105 ALA A O 1
ATOM 807 N N . CYS A 1 106 ? -11.356 8.767 18.277 1.00 93.38 106 CYS A N 1
ATOM 808 C CA . CYS A 1 106 ? -11.931 10.070 17.975 1.00 93.38 106 CYS A CA 1
ATOM 809 C C . CYS A 1 106 ? -11.422 10.543 16.611 1.00 93.38 106 CYS A C 1
ATOM 811 O O . CYS A 1 106 ? -10.321 11.087 16.508 1.00 93.38 106 CYS A O 1
ATOM 813 N N . GLU A 1 107 ? -12.229 10.353 15.571 1.00 90.31 107 GLU A N 1
ATOM 814 C CA . GLU A 1 107 ? -11.922 10.840 14.228 1.00 90.31 107 GLU A CA 1
ATOM 815 C C . GLU A 1 107 ? -12.627 12.163 13.973 1.00 90.31 107 GLU A C 1
ATOM 817 O O . GLU A 1 107 ? -13.777 12.383 14.360 1.00 90.31 107 GLU A O 1
ATOM 822 N N . ARG A 1 108 ? -11.940 13.068 13.281 1.00 87.88 108 ARG A N 1
ATOM 823 C CA . ARG A 1 108 ? -12.553 14.328 12.863 1.00 87.88 108 ARG A CA 1
ATOM 824 C C . ARG A 1 108 ? -13.620 14.024 11.824 1.00 87.88 108 ARG A C 1
ATOM 826 O O . ARG A 1 108 ? -13.364 13.282 10.877 1.00 87.88 108 ARG A O 1
ATOM 833 N N . ILE A 1 109 ? -14.783 14.661 11.954 1.00 66.94 109 ILE A N 1
ATOM 834 C CA . ILE A 1 109 ? -15.753 14.680 10.862 1.00 66.94 109 ILE A CA 1
ATOM 835 C C . ILE A 1 109 ? -15.143 15.552 9.765 1.00 66.94 109 ILE A C 1
ATOM 837 O O . ILE A 1 109 ? -15.326 16.769 9.724 1.00 66.94 109 ILE A O 1
ATOM 841 N N . SER A 1 110 ? -14.364 14.951 8.875 1.00 54.94 110 SER A N 1
ATOM 842 C CA . SER A 1 110 ? -14.034 15.602 7.623 1.00 54.94 110 SER A CA 1
ATOM 843 C C . SER A 1 110 ? -15.345 15.755 6.856 1.00 54.94 110 SER A C 1
ATOM 845 O O . SER A 1 110 ? -15.799 14.816 6.211 1.00 54.94 110 SER A O 1
ATOM 847 N N . LEU A 1 111 ? -15.936 16.953 6.869 1.00 44.59 111 LEU A N 1
ATOM 848 C CA . LEU A 1 111 ? -16.967 17.390 5.910 1.00 44.59 111 LEU A CA 1
ATOM 849 C C . LEU A 1 111 ? -16.409 17.479 4.469 1.00 44.59 111 LEU A C 1
ATOM 851 O O . LEU A 1 111 ? -16.791 18.333 3.679 1.00 44.59 111 LEU A O 1
ATOM 855 N N . LEU A 1 112 ? -15.471 16.601 4.120 1.00 36.97 112 LEU A N 1
ATOM 856 C CA . LEU A 1 112 ? -14.838 16.483 2.818 1.00 36.97 112 LEU A CA 1
ATOM 857 C C . LEU A 1 112 ? -15.155 15.107 2.235 1.00 36.97 112 LEU A C 1
ATOM 859 O O . LEU A 1 112 ? -14.279 14.383 1.773 1.00 36.97 112 LEU A O 1
ATOM 863 N N . THR A 1 113 ? -16.439 14.770 2.190 1.00 37.94 113 THR A N 1
ATOM 864 C CA . THR A 1 113 ? -16.942 14.025 1.040 1.00 37.94 113 THR A CA 1
ATOM 865 C C . THR A 1 113 ? -16.838 14.959 -0.170 1.00 37.94 113 THR A C 1
ATOM 867 O O . THR A 1 113 ? -17.616 15.897 -0.306 1.00 37.94 113 THR A O 1
ATOM 870 N N . SER A 1 114 ? -15.842 14.721 -1.025 1.00 37.59 114 SER A N 1
ATOM 871 C CA . SER A 1 114 ? -15.619 15.396 -2.312 1.00 37.59 114 SER A CA 1
ATOM 872 C C . SER A 1 114 ? -15.290 16.898 -2.256 1.00 37.59 114 SER A C 1
ATOM 874 O O . SER A 1 114 ? -16.054 17.750 -2.704 1.00 37.59 114 SER A O 1
ATOM 876 N N . ALA A 1 115 ? -14.061 17.237 -1.853 1.00 32.78 115 ALA A N 1
ATOM 877 C CA . ALA A 1 115 ? -13.390 18.352 -2.519 1.00 32.78 115 ALA A CA 1
ATOM 878 C C . ALA A 1 115 ? -12.963 17.888 -3.920 1.00 32.78 115 ALA A C 1
ATOM 880 O O . ALA A 1 115 ? -11.791 17.618 -4.186 1.00 32.78 115 ALA A O 1
ATOM 881 N N . HIS A 1 116 ? -13.918 17.884 -4.854 1.00 40.69 116 HIS A N 1
ATOM 882 C 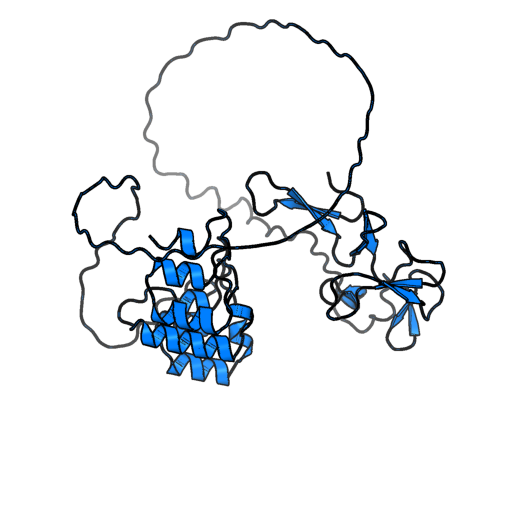CA . HIS A 1 116 ? -13.597 18.460 -6.149 1.00 40.69 116 HIS A CA 1
ATOM 883 C C . HIS A 1 116 ? -12.969 19.821 -5.854 1.00 40.69 116 HIS A C 1
ATOM 885 O O . HIS A 1 116 ? -13.600 20.705 -5.276 1.00 40.69 116 HIS A O 1
ATOM 891 N N . ARG A 1 117 ? -11.692 19.966 -6.200 1.00 34.97 117 ARG A N 1
ATOM 892 C CA . ARG A 1 117 ? -11.038 21.269 -6.300 1.00 34.97 117 ARG A CA 1
ATOM 893 C C . ARG A 1 117 ? -12.020 22.192 -7.044 1.00 34.97 117 ARG A C 1
ATOM 895 O O . ARG A 1 117 ? -12.398 21.825 -8.160 1.00 34.97 117 ARG A O 1
ATOM 902 N N . PRO A 1 118 ? -12.487 23.317 -6.470 1.00 36.69 118 PRO A N 1
ATOM 903 C CA . PRO A 1 118 ? -13.376 24.202 -7.202 1.00 36.69 118 PRO A CA 1
ATOM 904 C C . PRO A 1 118 ? -12.637 24.638 -8.465 1.00 36.69 118 PRO A C 1
ATOM 906 O O . PRO A 1 118 ? -11.501 25.117 -8.400 1.00 36.69 118 PRO A O 1
ATOM 909 N N . ALA A 1 119 ? -13.249 24.392 -9.623 1.00 45.12 119 ALA A N 1
ATOM 910 C CA . ALA A 1 119 ? -12.769 24.964 -10.867 1.00 45.12 119 ALA A CA 1
ATOM 911 C C . ALA A 1 119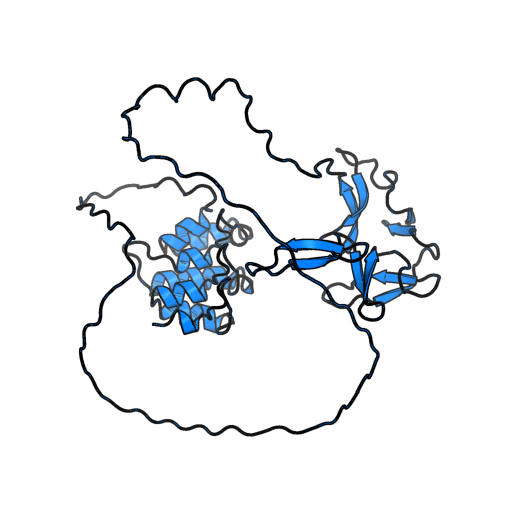 ? -12.686 26.491 -10.680 1.00 45.12 119 ALA A C 1
ATOM 913 O O . ALA A 1 119 ? -13.609 27.073 -10.100 1.00 45.12 119 ALA A O 1
ATOM 914 N N . PRO A 1 120 ? -11.601 27.151 -11.120 1.00 42.66 120 PRO A N 1
ATOM 915 C CA . PRO A 1 120 ? -11.508 28.601 -11.030 1.00 42.66 120 PRO A CA 1
ATOM 916 C C . PRO A 1 120 ? -12.668 29.255 -11.805 1.00 42.66 120 PRO A C 1
ATOM 918 O O . PRO A 1 120 ? -13.132 28.692 -12.805 1.00 42.66 120 PRO A O 1
ATOM 921 N N . PRO A 1 121 ? -13.165 30.418 -11.346 1.00 38.66 121 PRO A N 1
ATOM 922 C CA . PRO A 1 121 ? -14.358 31.053 -11.894 1.00 38.66 121 PRO A CA 1
ATOM 923 C C . PRO A 1 121 ? -14.229 31.363 -13.394 1.00 38.66 121 PRO A C 1
ATOM 925 O O . PRO A 1 121 ? -13.156 31.670 -13.913 1.00 38.66 121 PRO A O 1
ATOM 928 N N . LEU A 1 122 ? -15.371 31.302 -14.087 1.00 46.09 122 LEU A N 1
ATOM 929 C CA . LEU A 1 122 ? -15.564 31.516 -15.530 1.00 46.09 122 LEU A CA 1
ATOM 930 C C . LEU A 1 122 ? -15.318 32.971 -15.998 1.00 46.09 122 LEU A C 1
ATOM 932 O O . LEU A 1 122 ? -15.998 33.447 -16.901 1.00 46.09 122 LEU A O 1
ATOM 936 N N . SER A 1 123 ? -14.351 33.691 -15.428 1.00 46.81 123 SER A N 1
ATOM 937 C CA . SER A 1 123 ? -13.949 35.026 -15.899 1.00 46.81 123 SER A CA 1
ATOM 938 C C . SER A 1 123 ? -12.594 35.050 -16.614 1.00 46.81 123 SER A C 1
ATOM 940 O O . SER A 1 123 ? -12.304 36.021 -17.305 1.00 46.81 123 SER A O 1
ATOM 942 N N . GLU A 1 124 ? -11.792 33.979 -16.559 1.00 43.66 124 GLU A N 1
ATOM 943 C CA . GLU A 1 124 ? -10.466 33.944 -17.215 1.00 43.66 124 GLU A CA 1
ATOM 944 C C . GLU A 1 124 ? -10.386 33.067 -18.477 1.00 43.66 124 GLU A C 1
ATOM 946 O O . GLU A 1 124 ? -9.335 32.972 -19.112 1.00 43.66 124 GLU A O 1
ATOM 951 N N . ARG A 1 125 ? -11.499 32.464 -18.921 1.00 44.47 125 ARG A N 1
ATOM 952 C CA . ARG A 1 125 ? -11.534 31.681 -20.176 1.00 44.47 125 ARG A CA 1
ATOM 953 C C . ARG A 1 125 ? -11.817 32.498 -21.443 1.00 44.47 125 ARG A C 1
ATOM 955 O O . ARG A 1 125 ? -11.740 31.942 -22.535 1.00 44.47 125 ARG A O 1
ATOM 962 N N . ALA A 1 126 ? -12.075 33.803 -21.337 1.00 42.03 126 ALA A N 1
ATOM 963 C CA . ALA A 1 126 ? -12.427 34.642 -22.490 1.00 42.03 126 ALA A CA 1
ATOM 964 C C . ALA A 1 126 ? -11.250 35.395 -23.151 1.00 42.03 126 ALA A C 1
ATOM 966 O O . ALA A 1 126 ? -11.456 36.038 -24.177 1.00 42.03 126 ALA A O 1
ATOM 967 N N . ALA A 1 127 ? -10.016 35.311 -22.636 1.00 45.38 127 ALA A N 1
ATOM 968 C CA . ALA A 1 127 ? -8.911 36.157 -23.121 1.00 45.38 127 ALA A CA 1
ATOM 969 C C . ALA A 1 127 ? -7.823 35.449 -23.957 1.00 45.38 127 ALA A C 1
ATOM 971 O O . ALA A 1 127 ? -6.895 36.108 -24.419 1.00 45.38 127 ALA A O 1
ATOM 972 N N . ARG A 1 128 ? -7.899 34.130 -24.198 1.00 45.91 128 ARG A N 1
ATOM 973 C CA . ARG A 1 128 ? -6.858 33.400 -24.964 1.00 45.91 128 ARG A CA 1
ATOM 974 C C . ARG A 1 128 ? -7.370 32.527 -26.112 1.00 45.91 128 ARG A C 1
ATOM 976 O O . ARG A 1 128 ? -6.716 31.570 -26.504 1.00 45.91 128 ARG A O 1
ATOM 983 N N . ALA A 1 129 ? -8.496 32.905 -26.713 1.00 37.47 129 ALA A N 1
ATOM 984 C CA . ALA A 1 129 ? -8.964 32.326 -27.974 1.00 37.47 129 ALA A CA 1
ATOM 985 C C . ALA A 1 129 ? -9.284 33.417 -29.010 1.00 37.47 129 ALA A C 1
ATOM 987 O O . ALA A 1 129 ? -10.377 33.487 -29.560 1.00 37.47 129 ALA A O 1
ATOM 988 N N . ARG A 1 130 ? -8.315 34.297 -29.283 1.00 45.97 130 ARG A N 1
ATOM 989 C CA . ARG A 1 130 ? -8.285 35.121 -30.501 1.00 45.97 130 ARG A CA 1
ATOM 990 C C . ARG A 1 130 ? -6.859 35.179 -31.034 1.00 45.97 130 ARG A C 1
ATOM 992 O O . ARG A 1 130 ? -6.155 36.144 -30.785 1.00 45.97 130 ARG A O 1
ATOM 999 N N . ALA A 1 131 ? -6.446 34.123 -31.728 1.00 42.25 131 ALA A N 1
ATOM 1000 C CA . ALA A 1 131 ? -5.484 34.176 -32.832 1.00 42.25 131 ALA A CA 1
ATOM 1001 C C . ALA A 1 131 ? -5.199 32.751 -33.321 1.00 42.25 131 ALA A C 1
ATOM 1003 O O . ALA A 1 131 ? -4.313 32.086 -32.794 1.00 42.25 131 ALA A O 1
ATOM 1004 N N . SER A 1 132 ? -5.976 32.290 -34.305 1.00 38.28 132 SER A N 1
ATOM 1005 C CA . SER A 1 132 ? -5.545 31.451 -35.443 1.00 38.28 132 SER A CA 1
ATOM 1006 C C . SER A 1 132 ? -6.751 30.713 -36.022 1.00 38.28 132 SER A C 1
ATOM 1008 O O . SER A 1 132 ? -6.970 29.534 -35.766 1.00 38.28 132 SER A O 1
ATOM 1010 N N . LEU A 1 133 ? -7.550 31.432 -36.810 1.00 33.25 133 LEU A N 1
ATOM 1011 C CA . LEU A 1 133 ? -8.472 30.834 -37.771 1.00 33.25 133 LEU A CA 1
ATOM 1012 C C . LEU A 1 133 ? -7.760 30.800 -39.127 1.00 33.25 133 LEU A C 1
ATOM 1014 O O . LEU A 1 133 ? -7.418 31.849 -39.673 1.00 33.25 133 LEU A O 1
ATOM 1018 N N . ARG A 1 134 ? -7.570 29.603 -39.686 1.00 34.28 134 ARG A N 1
ATOM 1019 C CA . ARG A 1 134 ? -7.562 29.394 -41.140 1.00 34.28 134 ARG A CA 1
ATOM 1020 C C . ARG A 1 134 ? -8.518 28.239 -41.474 1.00 34.28 134 ARG A C 1
ATOM 1022 O O . ARG A 1 134 ? -8.600 27.299 -40.685 1.00 34.28 134 ARG A O 1
ATOM 1029 N N . PRO A 1 135 ? -9.272 28.336 -42.582 1.00 35.66 135 PRO A N 1
ATOM 1030 C CA . PRO A 1 135 ? -10.437 27.495 -42.842 1.00 35.66 135 PRO A CA 1
ATOM 1031 C C . PRO A 1 135 ? -10.063 26.163 -43.509 1.00 35.66 135 PRO A C 1
ATOM 1033 O O . PRO A 1 135 ? -9.133 26.103 -44.312 1.00 35.66 135 PRO A O 1
ATOM 1036 N N . ALA A 1 136 ? -10.827 25.112 -43.202 1.00 34.84 136 ALA A N 1
ATOM 1037 C CA . ALA A 1 136 ? -10.830 23.844 -43.930 1.00 34.84 136 ALA A CA 1
ATOM 1038 C C . ALA A 1 136 ? -11.918 23.864 -45.026 1.00 34.84 136 ALA A C 1
ATOM 1040 O O . ALA A 1 136 ? -12.976 24.457 -44.796 1.00 34.84 136 ALA A O 1
ATOM 1041 N N . PRO A 1 137 ? -11.699 23.235 -46.196 1.00 35.03 137 PRO A N 1
ATOM 1042 C CA . PRO A 1 137 ? -12.709 23.156 -47.238 1.00 35.03 137 PRO A CA 1
ATOM 1043 C C . PRO A 1 137 ? -13.688 21.994 -47.014 1.00 35.03 137 PRO A C 1
ATOM 1045 O O . PRO A 1 137 ? -13.377 20.959 -46.428 1.00 35.03 137 PRO A O 1
ATOM 1048 N N . SER A 1 138 ? -14.888 22.235 -47.524 1.00 37.69 138 SER A N 1
ATOM 1049 C CA . SER A 1 138 ? -16.114 21.443 -47.524 1.00 37.69 138 SER A CA 1
ATOM 1050 C C . SER A 1 138 ? -16.029 20.090 -48.244 1.00 37.69 138 SER A C 1
ATOM 1052 O O . SER A 1 138 ? -15.472 20.009 -49.337 1.00 37.69 138 SER A O 1
ATOM 1054 N N . ALA A 1 139 ? -16.727 19.081 -47.711 1.00 32.75 139 ALA A N 1
ATOM 1055 C CA . ALA A 1 139 ? -17.187 17.904 -48.456 1.00 32.75 139 ALA A CA 1
ATOM 1056 C C . ALA A 1 139 ? -18.662 17.590 -48.097 1.00 32.75 139 ALA A C 1
ATOM 1058 O O . ALA A 1 139 ? -19.084 17.919 -46.985 1.00 32.75 139 ALA A O 1
ATOM 1059 N N . PRO A 1 140 ? -19.465 17.036 -49.029 1.00 35.62 140 PRO A N 1
ATOM 1060 C CA . PRO A 1 140 ? -20.916 17.196 -49.024 1.00 35.62 140 PRO A CA 1
ATOM 1061 C C . PRO A 1 140 ? -21.691 16.044 -48.369 1.00 35.62 140 PRO A C 1
ATOM 1063 O O . PRO A 1 140 ? -21.204 14.929 -48.196 1.00 35.62 140 PRO A O 1
ATOM 1066 N N . ALA A 1 141 ? -22.941 16.373 -48.045 1.00 35.66 141 ALA A N 1
ATOM 1067 C CA . ALA A 1 141 ? -23.951 15.559 -47.390 1.00 35.66 141 ALA A CA 1
ATOM 1068 C C . ALA A 1 141 ? -24.441 14.358 -48.218 1.00 35.66 141 ALA A C 1
ATOM 1070 O O . ALA A 1 141 ? -24.563 14.435 -49.442 1.00 35.66 141 ALA A O 1
ATOM 1071 N N . ARG A 1 142 ? -24.846 13.291 -47.516 1.00 30.00 142 ARG A N 1
ATOM 1072 C CA . ARG A 1 142 ? -25.851 12.334 -47.997 1.00 30.00 142 ARG A CA 1
ATOM 1073 C C . ARG A 1 142 ? -26.749 11.857 -46.850 1.00 30.00 142 ARG A C 1
ATOM 1075 O O . ARG A 1 142 ? -26.285 11.614 -45.741 1.00 30.00 142 ARG A O 1
ATOM 1082 N N . GLU A 1 143 ? -28.032 11.814 -47.181 1.00 34.91 143 GLU A N 1
ATOM 1083 C CA . GLU A 1 143 ? -29.243 11.627 -46.374 1.00 34.91 143 GLU A CA 1
ATOM 1084 C C . GLU A 1 143 ? -29.496 10.194 -45.853 1.00 34.91 143 GLU A C 1
ATOM 1086 O O . GLU A 1 143 ? -28.797 9.259 -46.252 1.00 34.91 143 GLU A O 1
ATOM 1091 N N . PRO A 1 144 ? -30.495 10.013 -44.957 1.00 38.56 144 PRO A N 1
ATOM 1092 C CA . PRO A 1 144 ? -30.702 8.796 -44.179 1.00 38.56 144 PRO A CA 1
ATOM 1093 C C . PRO A 1 144 ? -31.699 7.828 -44.834 1.00 38.56 144 PRO A C 1
ATOM 1095 O O . PRO A 1 144 ? -32.682 8.247 -45.440 1.00 38.56 144 PRO A O 1
ATOM 1098 N N . HIS A 1 145 ? -31.519 6.522 -44.610 1.00 30.78 145 HIS A N 1
ATOM 1099 C CA . HIS A 1 145 ? -32.543 5.522 -44.921 1.00 30.78 145 HIS A CA 1
ATOM 1100 C C . HIS A 1 145 ? -32.853 4.591 -43.737 1.00 30.78 145 HIS A C 1
ATOM 1102 O O . HIS A 1 145 ? -31.987 3.946 -43.156 1.00 30.78 145 HIS A O 1
ATOM 1108 N N . HIS A 1 146 ? -34.148 4.612 -43.418 1.00 31.30 146 HIS A N 1
ATOM 1109 C CA . HIS A 1 146 ? -35.050 3.696 -42.720 1.00 31.30 146 HIS A CA 1
ATOM 1110 C C . HIS A 1 146 ? -34.596 2.292 -42.238 1.00 31.30 146 HIS A C 1
ATOM 1112 O O . HIS A 1 146 ? -34.008 1.496 -42.959 1.00 31.30 146 HIS A O 1
ATOM 1118 N N . ARG A 1 147 ? -35.073 1.993 -41.012 1.00 29.89 147 ARG A N 1
ATOM 1119 C CA . ARG A 1 147 ? -35.408 0.694 -40.362 1.00 29.89 147 ARG A CA 1
ATOM 1120 C C . ARG A 1 147 ? -36.193 -0.289 -41.267 1.00 29.89 147 ARG A C 1
ATOM 1122 O O . ARG A 1 147 ? -36.864 0.200 -42.175 1.00 29.89 147 ARG A O 1
ATOM 1129 N N . PRO A 1 148 ? -36.206 -1.625 -41.003 1.00 37.06 148 PRO A N 1
ATOM 1130 C CA . PRO A 1 148 ? -36.942 -2.293 -39.886 1.00 37.06 148 PRO A CA 1
ATOM 1131 C C . PRO A 1 148 ? -36.145 -3.435 -39.189 1.00 37.06 148 PRO A C 1
ATOM 1133 O O . PRO A 1 148 ? -35.227 -3.990 -39.769 1.00 37.06 148 PRO A O 1
ATOM 1136 N N . ALA A 1 149 ? -36.244 -3.682 -37.873 1.00 33.47 149 ALA A N 1
ATOM 1137 C CA . ALA A 1 149 ? -37.289 -4.359 -37.075 1.00 33.47 149 ALA A CA 1
ATOM 1138 C C . ALA A 1 149 ? -37.544 -5.840 -37.437 1.00 33.47 149 ALA A C 1
ATOM 1140 O O . ALA A 1 149 ? -38.234 -6.077 -38.410 1.00 33.47 149 ALA A O 1
ATOM 1141 N N . HIS A 1 150 ? -37.033 -6.778 -36.620 1.00 31.16 150 HIS A N 1
ATOM 1142 C CA . HIS A 1 150 ? -37.473 -8.165 -36.305 1.00 31.16 150 HIS A CA 1
ATOM 1143 C C . HIS A 1 150 ? -36.420 -8.717 -35.307 1.00 31.16 150 HIS A C 1
ATOM 1145 O O . HIS A 1 150 ? -35.251 -8.392 -35.461 1.00 31.16 150 HIS A O 1
ATOM 1151 N N . GLY A 1 151 ? -36.643 -9.505 -34.256 1.00 27.86 151 GLY A N 1
ATOM 1152 C CA . GLY A 1 151 ? -37.775 -10.163 -33.613 1.00 27.86 151 GLY A CA 1
ATOM 1153 C C . GLY A 1 151 ? -37.165 -11.006 -32.469 1.00 27.86 151 GLY A C 1
ATOM 1154 O O . GLY A 1 151 ? -36.063 -11.530 -32.620 1.00 27.86 151 GLY A O 1
ATOM 1155 N N . ALA A 1 152 ? -37.826 -11.075 -31.311 1.00 29.48 152 ALA A N 1
ATOM 1156 C CA . ALA A 1 152 ? -37.440 -11.955 -30.200 1.00 29.48 152 ALA A CA 1
ATOM 1157 C C . ALA A 1 152 ? -37.593 -13.446 -30.589 1.00 29.48 152 ALA A C 1
ATOM 1159 O O . ALA A 1 152 ? -38.301 -13.749 -31.554 1.00 29.48 152 ALA A O 1
ATOM 1160 N N . PRO A 1 153 ? -36.999 -14.384 -29.826 1.00 34.34 153 PRO A N 1
ATOM 1161 C CA . PRO A 1 153 ? -37.815 -14.995 -28.774 1.00 34.34 153 PRO A CA 1
ATOM 1162 C C . PRO A 1 153 ? -37.070 -15.310 -27.465 1.00 34.34 153 PRO A C 1
ATOM 1164 O O . PRO A 1 153 ? -35.854 -15.466 -27.411 1.00 34.34 153 PRO A O 1
ATOM 1167 N N . ALA A 1 154 ? -37.873 -15.438 -26.409 1.00 29.17 154 ALA A N 1
ATOM 1168 C CA . ALA A 1 154 ? -37.537 -16.011 -25.114 1.00 29.17 154 ALA A CA 1
ATOM 1169 C C . ALA A 1 154 ? -37.978 -17.483 -25.059 1.00 29.17 154 ALA A C 1
ATOM 1171 O O . ALA A 1 154 ? -39.069 -17.767 -25.539 1.00 29.17 154 ALA A O 1
ATOM 1172 N N . LEU A 1 155 ? -37.188 -18.355 -24.417 1.00 29.25 155 LEU A N 1
ATOM 1173 C CA . LEU A 1 155 ? -37.578 -19.613 -23.744 1.00 29.25 155 LEU A CA 1
ATOM 1174 C C . LEU A 1 155 ? -36.464 -19.920 -22.711 1.00 29.25 155 LEU A C 1
ATOM 1176 O O . LEU A 1 155 ? -35.302 -20.018 -23.085 1.00 29.25 155 LEU A O 1
ATOM 1180 N N . THR A 1 156 ? -36.676 -19.770 -21.398 1.00 25.86 156 THR A N 1
ATOM 1181 C CA . THR A 1 156 ? -37.084 -20.817 -20.428 1.00 25.86 156 THR A CA 1
ATOM 1182 C C . THR A 1 156 ? -36.365 -22.164 -20.604 1.00 25.86 156 THR A C 1
ATOM 1184 O O . THR A 1 156 ? -36.671 -22.875 -21.555 1.00 25.86 156 THR A O 1
ATOM 1187 N N . ASN A 1 157 ? -35.480 -22.574 -19.681 1.00 25.38 157 ASN A N 1
ATOM 1188 C CA . ASN A 1 157 ? -35.810 -23.450 -18.539 1.00 25.38 157 ASN A CA 1
ATOM 1189 C C . ASN A 1 157 ? -34.556 -23.941 -17.766 1.00 25.38 157 ASN A C 1
ATOM 1191 O O . ASN A 1 157 ? -33.586 -24.393 -18.359 1.00 25.38 157 ASN A O 1
ATOM 1195 N N . THR A 1 158 ? -34.659 -23.874 -16.432 1.00 26.23 158 THR A N 1
ATOM 1196 C CA . THR A 1 158 ? -34.233 -24.844 -15.391 1.00 26.23 158 THR A CA 1
ATOM 1197 C C . THR A 1 158 ? -32.828 -25.476 -15.350 1.00 26.23 158 THR A C 1
ATOM 1199 O O . THR A 1 158 ? -32.454 -26.245 -16.222 1.00 26.23 158 THR A O 1
ATOM 1202 N N . PHE A 1 159 ? -32.180 -25.264 -14.187 1.00 23.97 159 PHE A N 1
ATOM 1203 C CA . PHE A 1 159 ? -31.519 -26.240 -13.290 1.00 23.97 159 PHE A CA 1
ATOM 1204 C C . PHE A 1 159 ? -30.694 -27.389 -13.896 1.00 23.97 159 PHE A C 1
ATOM 1206 O O . PHE A 1 159 ? -31.265 -28.267 -14.520 1.00 23.97 159 PHE A O 1
ATOM 1213 N N . VAL A 1 160 ? -29.416 -27.497 -13.496 1.00 26.81 160 VAL A N 1
ATOM 1214 C CA . VAL A 1 160 ? -28.883 -28.569 -12.618 1.00 26.81 160 VAL A CA 1
ATOM 1215 C C . VAL A 1 160 ? -27.529 -28.111 -12.048 1.00 26.81 160 VAL A C 1
ATOM 1217 O O . VAL A 1 160 ? -26.656 -27.644 -12.773 1.00 26.81 160 VAL A O 1
ATOM 1220 N N . MET A 1 161 ? -27.380 -28.242 -10.728 1.00 24.62 161 MET A N 1
ATOM 1221 C CA . MET A 1 161 ? -26.096 -28.217 -10.030 1.00 24.62 161 MET A CA 1
ATOM 1222 C C . MET A 1 161 ? -25.384 -29.551 -10.221 1.00 24.62 161 MET A C 1
ATOM 1224 O O . MET A 1 161 ? -26.010 -30.583 -9.997 1.00 24.62 161 MET A O 1
ATOM 1228 N N . ASP A 1 162 ? -24.079 -29.540 -10.486 1.00 25.41 162 ASP A N 1
ATOM 1229 C CA . ASP A 1 162 ? -23.260 -30.708 -10.174 1.00 25.41 162 ASP A CA 1
ATOM 1230 C C . ASP A 1 162 ? -22.006 -30.308 -9.393 1.00 25.41 162 ASP A C 1
ATOM 1232 O O . ASP A 1 162 ? -21.159 -29.529 -9.834 1.00 25.41 162 ASP A O 1
ATOM 1236 N N . LYS A 1 163 ? -21.955 -30.834 -8.169 1.00 24.91 163 LYS A N 1
ATOM 1237 C CA . LYS A 1 163 ? -20.802 -30.851 -7.284 1.00 24.91 163 LYS A CA 1
ATOM 1238 C C . LYS A 1 163 ? -20.051 -32.142 -7.582 1.00 24.91 163 LYS A C 1
ATOM 1240 O O . LYS A 1 163 ? -20.582 -33.216 -7.312 1.00 24.91 163 LYS A O 1
ATOM 1245 N N . ARG A 1 164 ? -18.761 -32.062 -7.909 1.00 25.59 164 ARG A N 1
ATOM 1246 C CA . ARG A 1 164 ? -17.848 -33.157 -7.559 1.00 25.59 164 ARG A CA 1
ATOM 1247 C C . ARG A 1 164 ? -16.457 -32.666 -7.193 1.00 25.59 164 ARG A C 1
ATOM 1249 O O . ARG A 1 164 ? -15.684 -32.209 -8.023 1.00 25.59 164 ARG A O 1
ATOM 1256 N N . ALA A 1 165 ? -16.173 -32.806 -5.904 1.00 24.83 165 ALA A N 1
ATOM 1257 C CA . ALA A 1 165 ? -14.838 -32.912 -5.350 1.00 24.83 165 ALA A CA 1
ATOM 1258 C C . ALA A 1 165 ? -14.240 -34.285 -5.689 1.00 24.83 165 ALA A C 1
ATOM 1260 O O . ALA A 1 165 ? -14.975 -35.266 -5.668 1.00 24.83 165 ALA A O 1
ATOM 1261 N N . THR A 1 166 ? -12.925 -34.332 -5.923 1.00 27.61 166 THR A N 1
ATOM 1262 C CA . THR A 1 166 ? -11.944 -35.326 -5.425 1.00 27.61 166 THR A CA 1
ATOM 1263 C C . THR A 1 166 ? -10.596 -34.986 -6.072 1.00 27.61 166 THR A C 1
ATOM 1265 O O . THR A 1 166 ? -10.499 -34.935 -7.289 1.00 27.61 166 THR A O 1
ATOM 1268 N N . SER A 1 167 ? -9.611 -34.550 -5.287 1.00 24.39 167 SER A N 1
ATOM 1269 C CA . SER A 1 167 ? -8.542 -35.390 -4.719 1.00 24.39 167 SER A CA 1
ATOM 1270 C C . SER A 1 167 ? -7.339 -35.559 -5.652 1.00 24.39 167 SER A C 1
ATOM 1272 O O . SER A 1 167 ? -7.406 -36.277 -6.640 1.00 24.39 167 SER A O 1
ATOM 1274 N N . GLY A 1 168 ? -6.208 -35.004 -5.213 1.00 23.27 168 GLY A N 1
ATOM 1275 C CA . GLY A 1 168 ? -5.044 -35.846 -4.969 1.00 23.27 168 GLY A CA 1
ATOM 1276 C C . GLY A 1 168 ? -3.948 -35.893 -6.034 1.00 23.27 168 GLY A C 1
ATOM 1277 O O . GLY A 1 168 ? -4.102 -36.501 -7.084 1.00 23.27 168 GLY A O 1
ATOM 1278 N N . ARG A 1 169 ? -2.778 -35.454 -5.560 1.00 25.89 169 ARG A N 1
ATOM 1279 C CA . ARG A 1 169 ? -1.412 -35.939 -5.815 1.00 25.89 169 ARG A CA 1
ATOM 1280 C C . ARG A 1 169 ? -0.509 -35.137 -6.747 1.00 25.89 169 ARG A C 1
ATOM 1282 O O . ARG A 1 169 ? -0.857 -34.712 -7.836 1.00 25.89 169 ARG A O 1
ATOM 1289 N N . ALA A 1 170 ? 0.681 -34.969 -6.187 1.00 22.66 170 ALA A N 1
ATOM 1290 C CA . ALA A 1 170 ? 1.786 -34.133 -6.569 1.00 22.66 170 ALA A CA 1
ATOM 1291 C C . ALA A 1 170 ? 2.849 -34.916 -7.363 1.00 22.66 170 ALA A C 1
ATOM 1293 O O . ALA A 1 170 ? 2.944 -36.136 -7.209 1.00 22.66 170 ALA A O 1
ATOM 1294 N N . GLU A 1 171 ? 3.687 -34.132 -8.058 1.00 24.42 171 GLU A N 1
ATOM 1295 C CA . GLU A 1 171 ? 5.095 -34.374 -8.449 1.00 24.42 171 GLU A CA 1
ATOM 1296 C C . GLU A 1 171 ? 5.384 -35.347 -9.621 1.00 24.42 171 GLU A C 1
ATOM 1298 O O . GLU A 1 171 ? 4.597 -36.266 -9.852 1.00 24.42 171 GLU A O 1
ATOM 1303 N N . PRO A 1 172 ? 6.544 -35.237 -10.329 1.00 29.98 172 PRO A N 1
ATOM 1304 C CA . PRO A 1 172 ? 7.638 -34.253 -10.216 1.00 29.98 172 PRO A CA 1
ATOM 1305 C C . PRO A 1 172 ? 8.125 -33.619 -11.549 1.00 29.98 172 PRO A C 1
ATOM 1307 O O . PRO A 1 172 ? 7.816 -34.042 -12.663 1.00 29.98 172 PRO A O 1
ATOM 1310 N N . ILE A 1 173 ? 8.972 -32.605 -11.370 1.00 28.84 173 ILE A N 1
ATOM 1311 C CA . ILE A 1 173 ? 9.825 -31.876 -12.327 1.00 28.84 173 ILE A CA 1
ATOM 1312 C C . ILE A 1 173 ? 10.789 -32.807 -13.098 1.00 28.84 173 ILE A C 1
ATOM 1314 O O . ILE A 1 173 ? 11.330 -33.744 -12.506 1.00 28.84 173 ILE A O 1
ATOM 1318 N N . PRO A 1 174 ? 11.169 -32.459 -14.348 1.00 27.88 174 PRO A N 1
ATOM 1319 C CA . PRO A 1 174 ? 12.524 -32.746 -14.811 1.00 27.88 174 PRO A CA 1
ATOM 1320 C C . PRO A 1 174 ? 13.278 -31.507 -15.320 1.00 27.88 174 PRO A C 1
ATOM 1322 O O . PRO A 1 174 ? 12.884 -30.818 -16.261 1.00 27.88 174 PRO A O 1
ATOM 1325 N N . SER A 1 175 ? 14.440 -31.298 -14.704 1.00 23.22 175 SER A N 1
ATOM 1326 C CA . SER A 1 175 ? 15.544 -30.447 -15.136 1.00 23.22 175 SER A CA 1
ATOM 1327 C C . SER A 1 175 ? 16.144 -30.943 -16.450 1.00 23.22 175 SER A C 1
ATOM 1329 O O . SER A 1 175 ? 16.586 -32.088 -16.518 1.00 23.22 175 SER A O 1
ATOM 1331 N N . ILE A 1 176 ? 16.279 -30.080 -17.463 1.00 28.36 176 ILE A N 1
ATOM 1332 C CA . ILE A 1 176 ? 17.202 -30.330 -18.581 1.00 28.36 176 ILE A CA 1
ATOM 1333 C C . ILE A 1 176 ? 17.907 -29.024 -18.968 1.00 28.36 176 ILE A C 1
ATOM 1335 O O . ILE A 1 176 ? 17.380 -28.191 -19.701 1.00 28.36 176 ILE A O 1
ATOM 1339 N N . LEU A 1 177 ? 19.151 -28.886 -18.496 1.00 24.62 177 LEU A N 1
ATOM 1340 C CA . LEU A 1 177 ? 20.173 -28.046 -19.117 1.00 24.62 177 LEU A CA 1
ATOM 1341 C C . LEU A 1 177 ? 20.375 -28.480 -20.573 1.00 24.62 177 LEU A C 1
ATOM 1343 O O . LEU A 1 177 ? 20.795 -29.613 -20.790 1.00 24.62 177 LEU A O 1
ATOM 1347 N N . LYS A 1 178 ? 20.252 -27.561 -21.536 1.00 26.44 178 LYS A N 1
ATOM 1348 C CA . LYS A 1 178 ? 21.009 -27.597 -22.803 1.00 26.44 178 LYS A CA 1
ATOM 1349 C C . LYS A 1 178 ? 21.297 -26.169 -23.286 1.00 26.44 178 LYS A C 1
ATOM 1351 O O . LYS A 1 178 ? 20.394 -25.436 -23.666 1.00 26.44 178 LYS A O 1
ATOM 1356 N N . LYS A 1 179 ? 22.582 -25.794 -23.302 1.00 27.36 179 LYS A N 1
ATOM 1357 C CA . LYS A 1 179 ? 23.111 -24.704 -24.145 1.00 27.36 179 LYS A CA 1
ATOM 1358 C C . LYS A 1 179 ? 23.028 -25.129 -25.619 1.00 27.36 179 LYS A C 1
ATOM 1360 O O . LYS A 1 179 ? 23.276 -26.301 -25.909 1.00 27.36 179 LYS A O 1
ATOM 1365 N N . PRO A 1 180 ? 22.859 -24.175 -26.547 1.00 26.84 180 PRO A N 1
ATOM 1366 C CA . PRO A 1 180 ? 23.840 -24.089 -27.628 1.00 26.84 180 PRO A CA 1
ATOM 1367 C C . PRO A 1 180 ? 24.291 -22.653 -27.946 1.00 26.84 180 PRO A C 1
ATOM 1369 O O . PRO A 1 180 ? 23.578 -21.673 -27.762 1.00 26.84 180 PRO A O 1
ATOM 1372 N N . LYS A 1 181 ? 25.533 -22.566 -28.434 1.00 25.38 181 LYS A N 1
ATOM 1373 C CA . LYS A 1 181 ? 26.151 -21.398 -29.075 1.00 25.38 181 LYS A CA 1
ATOM 1374 C C . LYS A 1 181 ? 25.490 -21.144 -30.436 1.00 25.38 181 LYS A C 1
ATOM 1376 O O . LYS A 1 181 ? 25.217 -22.105 -31.147 1.00 25.38 181 LYS A O 1
ATOM 1381 N N . GLY A 1 182 ? 25.382 -19.885 -30.857 1.00 25.36 182 GLY A N 1
ATOM 1382 C CA . GLY A 1 182 ? 25.058 -19.563 -32.249 1.00 25.36 182 GLY A CA 1
ATOM 1383 C C . GLY A 1 182 ? 24.692 -18.103 -32.466 1.00 25.36 182 GLY A C 1
ATOM 1384 O O . GLY A 1 182 ? 23.552 -17.706 -32.291 1.00 25.36 182 GLY A O 1
ATOM 1385 N N . ARG A 1 183 ? 25.685 -17.305 -32.849 1.00 25.55 183 ARG A N 1
ATOM 1386 C CA . ARG A 1 183 ? 25.563 -15.918 -33.303 1.00 25.55 183 ARG A CA 1
ATOM 1387 C C . ARG A 1 183 ? 24.899 -15.892 -34.681 1.00 25.55 183 ARG A C 1
ATOM 1389 O O . ARG A 1 183 ? 25.455 -16.500 -35.582 1.00 25.55 183 ARG A O 1
ATOM 1396 N N . HIS A 1 184 ? 23.844 -15.104 -34.877 1.00 27.58 184 HIS A N 1
ATOM 1397 C CA . HIS A 1 184 ? 23.561 -14.479 -36.172 1.00 27.58 184 HIS A CA 1
ATOM 1398 C C . HIS A 1 184 ? 22.889 -13.118 -35.973 1.00 27.58 184 HIS A C 1
ATOM 1400 O O . HIS A 1 184 ? 21.872 -12.994 -35.303 1.00 27.58 184 HIS A O 1
ATOM 1406 N N . LYS A 1 185 ? 23.530 -12.094 -36.551 1.00 28.72 185 LYS A N 1
ATOM 1407 C CA . LYS A 1 185 ? 22.952 -10.780 -36.835 1.00 28.72 185 LYS A CA 1
ATOM 1408 C C . LYS A 1 185 ? 21.807 -10.970 -37.829 1.00 28.72 185 LYS A C 1
ATOM 1410 O O . LYS A 1 185 ? 22.012 -11.629 -38.846 1.00 28.72 185 LYS A O 1
ATOM 1415 N N . GLY A 1 186 ? 20.673 -10.346 -37.556 1.00 24.17 186 GLY A N 1
ATOM 1416 C CA . GLY A 1 186 ? 19.566 -10.210 -38.488 1.00 24.17 186 GLY A CA 1
ATOM 1417 C C . GLY A 1 186 ? 18.702 -9.051 -38.030 1.00 24.17 186 GLY A C 1
ATOM 1418 O O . GLY A 1 186 ? 18.022 -9.151 -37.015 1.00 24.17 186 GLY A O 1
ATOM 1419 N N . ASP A 1 187 ? 18.824 -7.938 -38.741 1.00 29.19 187 ASP A N 1
ATOM 1420 C CA . ASP A 1 187 ? 17.995 -6.748 -38.615 1.00 29.19 187 ASP A CA 1
ATOM 1421 C C . ASP A 1 187 ? 16.515 -7.116 -38.742 1.00 29.19 187 ASP A C 1
ATOM 1423 O O . ASP A 1 187 ? 16.165 -7.827 -39.679 1.00 29.19 18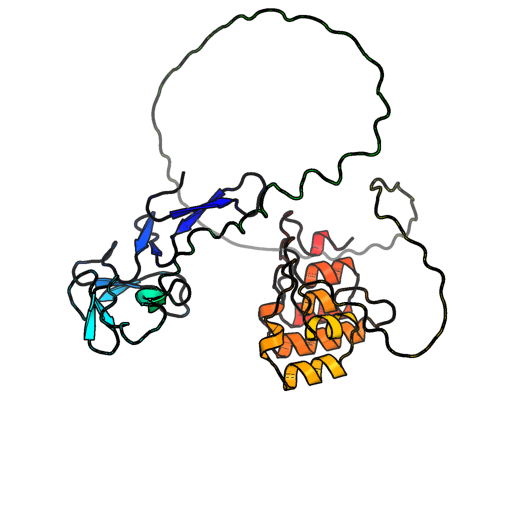7 ASP A O 1
ATOM 1427 N N . LEU A 1 188 ? 15.637 -6.605 -37.872 1.00 26.91 188 LEU A N 1
ATOM 1428 C CA . LEU A 1 188 ? 14.215 -6.498 -38.202 1.00 26.91 188 LEU A CA 1
ATOM 1429 C C . LEU A 1 188 ? 13.533 -5.355 -37.426 1.00 26.91 188 LEU A C 1
ATOM 1431 O O . LEU A 1 188 ? 13.113 -5.491 -36.286 1.00 26.91 188 LEU A O 1
ATOM 1435 N N . VAL A 1 189 ? 13.465 -4.218 -38.120 1.00 26.22 189 VAL A N 1
ATOM 1436 C CA . VAL A 1 189 ? 12.327 -3.292 -38.242 1.00 26.22 189 VAL A CA 1
ATOM 1437 C C . VAL A 1 189 ? 11.624 -2.852 -36.949 1.00 26.22 189 VAL A C 1
ATOM 1439 O O . VAL A 1 189 ? 10.624 -3.411 -36.509 1.00 26.22 189 VAL A O 1
ATOM 1442 N N . ASP A 1 190 ? 12.102 -1.711 -36.462 1.00 26.59 190 ASP A N 1
ATOM 1443 C CA . ASP A 1 190 ? 11.434 -0.789 -35.550 1.00 26.59 190 ASP A CA 1
ATOM 1444 C C . ASP A 1 190 ? 10.080 -0.316 -36.125 1.00 26.59 190 ASP A C 1
ATOM 1446 O O . ASP A 1 190 ? 10.006 0.319 -37.183 1.00 26.59 190 ASP A O 1
ATOM 1450 N N . LYS A 1 191 ? 8.991 -0.636 -35.421 1.00 30.14 191 LYS A N 1
ATOM 1451 C CA . LYS A 1 191 ? 7.698 0.048 -35.540 1.00 30.14 191 LYS A CA 1
ATOM 1452 C C . LYS A 1 191 ? 7.214 0.438 -34.150 1.00 30.14 191 LYS A C 1
ATOM 1454 O O . LYS A 1 191 ? 6.224 -0.091 -33.657 1.00 30.14 191 LYS A O 1
ATOM 1459 N N . SER A 1 192 ? 7.886 1.398 -33.527 1.00 30.84 192 SER A N 1
ATOM 1460 C CA . SER A 1 192 ? 7.250 2.264 -32.530 1.00 30.84 192 SER A CA 1
ATOM 1461 C C . SER A 1 192 ? 7.868 3.655 -32.570 1.00 30.84 192 SER A C 1
ATOM 1463 O O . SER A 1 192 ? 8.686 4.073 -31.755 1.00 30.84 192 SER A O 1
ATOM 1465 N N . THR A 1 193 ? 7.417 4.431 -33.553 1.00 29.80 193 THR A N 1
ATOM 1466 C CA . THR A 1 193 ? 7.581 5.879 -33.543 1.00 29.80 193 THR A CA 1
ATOM 1467 C C . THR A 1 193 ? 6.892 6.460 -32.307 1.00 29.80 193 THR A C 1
ATOM 1469 O O . THR A 1 193 ? 5.664 6.455 -32.241 1.00 29.80 193 THR A O 1
ATOM 1472 N N . LYS A 1 194 ? 7.664 7.066 -31.395 1.00 27.97 194 LYS A N 1
ATOM 1473 C CA . LYS A 1 194 ? 7.797 8.539 -31.271 1.00 27.97 194 LYS A CA 1
ATOM 1474 C C . LYS A 1 194 ? 8.197 8.961 -29.845 1.00 27.97 194 LYS A C 1
ATOM 1476 O O . LYS A 1 194 ? 7.455 9.673 -29.179 1.00 27.97 194 LYS A O 1
ATOM 1481 N N . ILE A 1 195 ? 9.421 8.640 -29.421 1.00 29.42 195 ILE A N 1
ATOM 1482 C CA . ILE A 1 195 ? 10.113 9.448 -28.403 1.00 29.42 195 ILE A CA 1
ATOM 1483 C C . ILE A 1 195 ? 11.074 10.368 -29.152 1.00 29.42 195 ILE A C 1
ATOM 1485 O O . ILE A 1 195 ? 12.036 9.924 -29.780 1.00 29.42 195 ILE A O 1
ATOM 1489 N N . LYS A 1 196 ? 10.763 11.668 -29.157 1.00 24.98 196 LYS A N 1
ATOM 1490 C CA . LYS A 1 196 ? 11.638 12.700 -29.719 1.00 24.98 196 LYS A CA 1
ATOM 1491 C C . LYS A 1 196 ? 12.971 12.667 -28.969 1.00 24.98 196 LYS A C 1
ATOM 1493 O O . LYS A 1 196 ? 13.031 13.004 -27.793 1.00 24.98 196 LYS A O 1
ATOM 1498 N N . ARG A 1 197 ? 14.039 12.287 -29.672 1.00 29.77 197 ARG A N 1
ATOM 1499 C CA . ARG A 1 197 ? 15.417 12.564 -29.263 1.00 29.77 197 ARG A CA 1
ATOM 1500 C C . ARG A 1 197 ? 15.658 14.061 -29.443 1.00 29.77 197 ARG A C 1
ATOM 1502 O O . ARG A 1 197 ? 15.855 14.513 -30.569 1.00 29.77 197 ARG A O 1
ATOM 1509 N N . GLU A 1 198 ? 15.619 14.825 -28.358 1.00 25.98 198 GLU A N 1
ATOM 1510 C CA . GLU A 1 198 ? 16.209 16.162 -28.352 1.00 25.98 198 GLU A CA 1
ATOM 1511 C C . GLU A 1 198 ? 17.717 16.036 -28.139 1.00 25.98 198 GLU A C 1
ATOM 1513 O O . GLU A 1 198 ? 18.208 15.527 -27.134 1.00 25.98 198 GLU A O 1
ATOM 1518 N N . LYS A 1 199 ? 18.441 16.455 -29.174 1.00 28.20 199 LYS A N 1
ATOM 1519 C CA . LYS A 1 199 ? 19.886 16.622 -29.215 1.00 28.20 199 LYS A CA 1
ATOM 1520 C C . LYS A 1 199 ? 20.214 17.923 -28.484 1.00 28.20 199 LYS A C 1
ATOM 1522 O O . LYS A 1 199 ? 19.793 18.979 -28.943 1.00 28.20 199 LYS A O 1
ATOM 1527 N N . VAL A 1 200 ? 20.991 17.862 -27.407 1.00 29.48 200 VAL A N 1
ATOM 1528 C CA . VAL A 1 200 ? 21.645 19.054 -26.854 1.00 29.48 200 VAL A CA 1
ATOM 1529 C C . VAL A 1 200 ? 23.136 18.772 -26.765 1.00 29.48 200 VAL A C 1
ATOM 1531 O O . VAL A 1 200 ? 23.596 17.889 -26.044 1.00 29.48 200 VAL A O 1
ATOM 1534 N N . GLU A 1 201 ? 23.862 19.490 -27.615 1.00 26.55 201 GLU A N 1
ATOM 1535 C CA . GLU A 1 201 ? 25.314 19.569 -27.653 1.00 26.55 201 GLU A CA 1
ATOM 1536 C C . GLU A 1 201 ? 25.855 20.212 -26.372 1.00 26.55 201 GLU A C 1
ATOM 1538 O O . GLU A 1 201 ? 25.191 21.000 -25.701 1.00 26.55 201 GLU A O 1
ATOM 1543 N N . GLY A 1 202 ? 27.069 19.801 -26.011 1.00 30.27 202 GLY A N 1
ATOM 1544 C CA . GLY A 1 202 ? 27.639 20.037 -24.699 1.00 30.27 202 GLY A CA 1
ATOM 1545 C C . GLY A 1 202 ? 28.101 21.462 -24.422 1.00 30.27 202 GLY A C 1
ATOM 1546 O O . GLY A 1 202 ? 28.301 22.289 -25.306 1.00 30.27 202 GLY A O 1
ATOM 1547 N N . SER A 1 203 ? 28.402 21.701 -23.151 1.00 24.83 203 SER A N 1
ATOM 1548 C CA . SER A 1 203 ? 29.431 22.655 -22.763 1.00 24.83 203 SER A CA 1
ATOM 1549 C C . SER A 1 203 ? 29.909 22.344 -21.352 1.00 24.83 203 SER A C 1
ATOM 1551 O O . SER A 1 203 ? 29.124 22.247 -20.414 1.00 24.83 203 SER A O 1
ATOM 1553 N N . LYS A 1 204 ? 31.225 22.169 -21.212 1.00 37.12 204 LYS A N 1
ATOM 1554 C CA . LYS A 1 204 ? 31.916 22.143 -19.921 1.00 37.12 204 LYS A CA 1
ATOM 1555 C C . LYS A 1 204 ? 31.596 23.433 -19.164 1.00 37.12 204 LYS A C 1
ATOM 1557 O O . LYS A 1 204 ? 31.910 24.502 -19.680 1.00 37.12 204 LYS A O 1
ATOM 1562 N N . LYS A 1 205 ? 31.127 23.323 -17.920 1.00 26.84 205 LYS A N 1
ATOM 1563 C CA . LYS A 1 2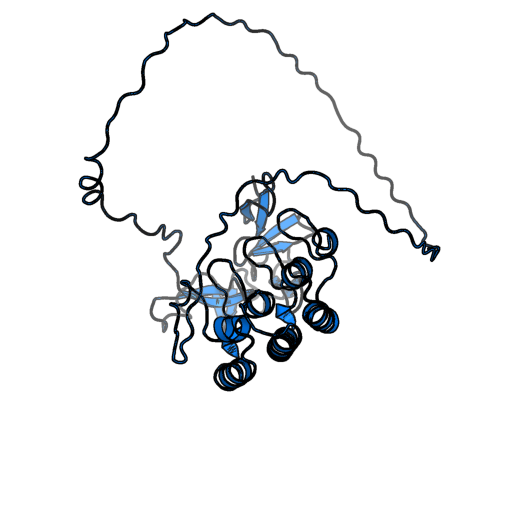05 ? 31.638 24.102 -16.781 1.00 26.84 205 LYS A CA 1
ATOM 1564 C C . LYS A 1 205 ? 31.115 23.546 -15.459 1.00 26.84 205 LYS A C 1
ATOM 1566 O O . LYS A 1 205 ? 29.956 23.189 -15.315 1.00 26.84 205 LYS A O 1
ATOM 1571 N N . SER A 1 206 ? 32.056 23.451 -14.534 1.00 37.78 206 SER A N 1
ATOM 1572 C CA . SER A 1 206 ? 31.913 23.199 -13.109 1.00 37.78 206 SER A CA 1
ATOM 1573 C C . SER A 1 206 ? 31.015 24.232 -12.426 1.00 37.78 206 SER A C 1
ATOM 1575 O O . SER A 1 206 ? 31.177 25.423 -12.689 1.00 37.78 206 SER A O 1
ATOM 1577 N N . GLY A 1 207 ? 30.198 23.781 -11.474 1.00 36.81 207 GLY A N 1
ATOM 1578 C CA . GLY A 1 207 ? 29.527 24.641 -10.498 1.00 36.81 207 GLY A CA 1
ATOM 1579 C C . GLY A 1 207 ? 28.006 24.609 -10.602 1.00 36.81 207 GLY A C 1
ATOM 1580 O O . GLY A 1 207 ? 27.448 25.153 -11.542 1.00 36.81 207 GLY A O 1
ATOM 1581 N N . ASP A 1 208 ? 27.402 23.974 -9.597 1.00 38.28 208 ASP A N 1
ATOM 1582 C CA . ASP A 1 208 ? 26.046 24.181 -9.076 1.00 38.28 208 ASP A CA 1
ATOM 1583 C C . ASP A 1 208 ? 24.883 24.185 -10.091 1.00 38.28 208 ASP A C 1
ATOM 1585 O O . ASP A 1 208 ? 24.550 25.197 -10.705 1.00 38.28 208 ASP A O 1
ATOM 1589 N N . VAL A 1 209 ? 24.219 23.032 -10.239 1.00 38.94 209 VAL A N 1
ATOM 1590 C CA . VAL A 1 209 ? 22.954 22.923 -10.980 1.00 38.94 209 VAL A CA 1
ATOM 1591 C C . VAL A 1 209 ? 21.916 22.251 -10.086 1.00 38.94 209 VAL A C 1
ATOM 1593 O O . VAL A 1 209 ? 21.702 21.040 -10.136 1.00 38.94 209 VAL A O 1
ATOM 1596 N N . SER A 1 210 ? 21.242 23.057 -9.268 1.00 45.19 210 SER A N 1
ATOM 1597 C CA . SER A 1 210 ? 19.903 22.730 -8.777 1.00 45.19 210 SER A CA 1
ATOM 1598 C C . SER A 1 210 ? 18.931 22.879 -9.949 1.00 45.19 210 SER A C 1
ATOM 1600 O O . SER A 1 210 ? 18.350 23.941 -10.181 1.00 45.19 210 SER A O 1
ATOM 1602 N N . ALA A 1 211 ? 18.809 21.824 -10.758 1.00 44.28 211 ALA A N 1
ATOM 1603 C CA . ALA A 1 211 ? 17.675 21.707 -11.662 1.00 44.28 211 ALA A CA 1
ATOM 1604 C C . ALA A 1 211 ? 16.400 21.691 -10.798 1.00 44.28 211 ALA A C 1
ATOM 1606 O O . ALA A 1 211 ? 16.377 20.988 -9.783 1.00 44.28 211 ALA A O 1
ATOM 1607 N N . PRO A 1 212 ? 15.350 22.459 -11.142 1.00 45.78 212 PRO A N 1
ATOM 1608 C CA . PRO A 1 212 ? 14.138 22.493 -10.338 1.00 45.78 212 PRO A CA 1
ATOM 1609 C C . PRO A 1 212 ? 13.568 21.078 -10.232 1.00 45.78 212 PRO A C 1
ATOM 1611 O O . PRO A 1 212 ? 13.249 20.450 -11.244 1.00 45.78 212 PRO A O 1
ATOM 1614 N N . LEU A 1 213 ? 13.471 20.580 -8.997 1.00 58.28 213 LEU A N 1
ATOM 1615 C CA . LEU A 1 213 ? 12.884 19.280 -8.693 1.00 58.28 213 LEU A CA 1
ATOM 1616 C C . LEU A 1 213 ? 11.492 19.206 -9.332 1.00 58.28 213 LEU A C 1
ATOM 1618 O O . LEU A 1 213 ? 10.672 20.116 -9.174 1.00 58.28 213 LEU A O 1
ATOM 1622 N N . GLN A 1 214 ? 11.224 18.127 -10.068 1.00 58.69 214 GLN A N 1
ATOM 1623 C CA . GLN A 1 214 ? 9.899 17.864 -10.620 1.00 58.69 214 GLN A CA 1
ATOM 1624 C C . GLN A 1 214 ? 8.882 17.886 -9.461 1.00 58.69 214 GLN A C 1
ATOM 1626 O O . GLN A 1 214 ? 9.172 17.412 -8.362 1.00 58.69 214 GLN A O 1
ATOM 1631 N N . GLN A 1 215 ? 7.718 18.518 -9.655 1.00 58.75 215 GLN A N 1
ATOM 1632 C CA . GLN A 1 215 ? 6.781 18.781 -8.554 1.00 58.75 215 GLN A CA 1
ATOM 1633 C C . GLN A 1 215 ? 6.390 17.478 -7.825 1.00 58.75 215 GLN A C 1
ATOM 1635 O O . GLN A 1 215 ? 5.638 16.674 -8.373 1.00 58.75 215 GLN A O 1
ATOM 1640 N N . GLY A 1 216 ? 6.861 17.307 -6.583 1.00 68.88 216 GLY A N 1
ATOM 1641 C CA . GLY A 1 216 ? 6.600 16.134 -5.736 1.00 68.88 216 GLY A CA 1
ATOM 1642 C C . GLY A 1 216 ? 7.823 15.263 -5.414 1.00 68.88 216 GLY A C 1
ATOM 1643 O O . GLY A 1 216 ? 7.703 14.379 -4.573 1.00 68.88 216 GLY A O 1
ATOM 1644 N N . CYS A 1 217 ? 8.989 15.500 -6.024 1.00 81.88 217 CYS A N 1
ATOM 1645 C CA . CYS A 1 217 ? 10.206 14.747 -5.707 1.00 81.88 217 CYS A CA 1
ATOM 1646 C C . CYS A 1 217 ? 10.795 15.173 -4.354 1.00 81.88 217 CYS A C 1
ATOM 1648 O O . CYS A 1 217 ? 10.961 16.366 -4.089 1.00 81.88 217 CYS A O 1
ATOM 1650 N N . SER A 1 218 ? 11.155 14.202 -3.511 1.00 90.12 218 SER A N 1
ATOM 1651 C CA . SER A 1 218 ? 11.846 14.472 -2.248 1.00 90.12 218 SER A CA 1
ATOM 1652 C C . SER A 1 218 ? 13.354 14.691 -2.459 1.00 90.12 218 SER A C 1
ATOM 1654 O O . SER A 1 218 ? 13.920 14.196 -3.440 1.00 90.12 218 SER A O 1
ATOM 1656 N N . PRO A 1 219 ? 14.050 15.369 -1.525 1.00 91.19 219 PRO A N 1
ATOM 1657 C CA . PRO A 1 219 ? 15.511 15.473 -1.561 1.00 91.19 219 PRO A CA 1
ATOM 1658 C C . PRO A 1 219 ? 16.204 14.103 -1.617 1.00 91.19 219 PRO A C 1
ATOM 1660 O O . PRO A 1 219 ? 17.210 13.946 -2.306 1.00 91.19 219 PRO A O 1
ATOM 1663 N N . LEU A 1 220 ? 15.631 13.093 -0.947 1.00 93.06 220 LEU A N 1
ATOM 1664 C CA . LEU A 1 220 ? 16.124 11.717 -0.981 1.00 93.06 220 LEU A CA 1
ATOM 1665 C C . LEU A 1 220 ? 16.019 11.106 -2.386 1.00 93.06 220 LEU A C 1
ATOM 1667 O O . LEU A 1 220 ? 16.969 10.476 -2.846 1.00 93.06 220 LEU A O 1
ATOM 1671 N N . MET A 1 221 ? 14.893 11.304 -3.082 1.00 91.69 221 MET A N 1
ATOM 1672 C CA . MET A 1 221 ? 14.711 10.820 -4.458 1.00 91.69 221 MET A CA 1
ATOM 1673 C C . MET A 1 221 ? 15.740 11.432 -5.405 1.00 91.69 221 MET A C 1
ATOM 1675 O O . MET A 1 221 ? 16.313 10.720 -6.225 1.00 91.69 221 MET A O 1
ATOM 1679 N N . TYR A 1 222 ? 16.021 12.729 -5.258 1.00 89.69 222 TYR A N 1
ATOM 1680 C CA . TYR A 1 222 ? 17.038 13.401 -6.063 1.00 89.69 222 TYR A CA 1
ATOM 1681 C C . TYR A 1 222 ? 18.441 12.847 -5.792 1.00 89.69 222 TYR A C 1
ATOM 1683 O O . TYR A 1 222 ? 19.165 12.525 -6.731 1.00 89.69 222 TYR A O 1
ATOM 1691 N N . ALA A 1 223 ? 18.807 12.650 -4.522 1.00 92.38 223 ALA A N 1
ATOM 1692 C CA . ALA A 1 223 ? 20.082 12.028 -4.162 1.00 92.38 223 ALA A CA 1
ATOM 1693 C C . ALA A 1 223 ? 20.217 10.609 -4.753 1.00 92.38 223 ALA A C 1
ATOM 1695 O O . ALA A 1 223 ? 21.262 10.268 -5.310 1.00 92.38 223 ALA A O 1
ATOM 1696 N N . CYS A 1 224 ? 19.138 9.817 -4.721 1.00 92.31 224 CYS A N 1
ATOM 1697 C CA . CYS A 1 224 ? 19.085 8.489 -5.339 1.00 92.31 224 CYS A CA 1
ATOM 1698 C C . CYS A 1 224 ? 19.246 8.548 -6.867 1.00 92.31 224 CYS A C 1
ATOM 1700 O O . CYS A 1 224 ? 19.996 7.756 -7.435 1.00 92.31 224 CYS A O 1
ATOM 1702 N N . GLN A 1 225 ? 18.603 9.515 -7.528 1.00 90.00 225 GLN A N 1
ATOM 1703 C CA . GLN A 1 225 ? 18.700 9.722 -8.977 1.00 90.00 225 GLN A CA 1
ATOM 1704 C C . GLN A 1 225 ? 20.126 10.044 -9.435 1.00 90.00 225 GLN A C 1
ATOM 1706 O O . GLN A 1 225 ? 20.571 9.568 -10.482 1.00 90.00 225 GLN A O 1
ATOM 1711 N N . GLN A 1 226 ? 20.840 10.850 -8.645 1.00 89.00 226 GLN A N 1
ATOM 1712 C CA . GLN A 1 226 ? 22.232 11.221 -8.907 1.00 89.00 226 GLN A CA 1
ATOM 1713 C C . GLN A 1 226 ? 23.236 10.153 -8.446 1.00 89.00 226 GLN A C 1
ATOM 1715 O O . GLN A 1 226 ? 24.430 10.287 -8.707 1.00 89.00 226 GLN A O 1
ATOM 1720 N N . ALA A 1 227 ? 22.766 9.090 -7.782 1.00 91.56 227 ALA A N 1
ATOM 1721 C CA . ALA A 1 227 ? 23.590 8.093 -7.100 1.00 91.56 227 ALA A CA 1
ATOM 1722 C C . ALA A 1 227 ? 24.592 8.708 -6.097 1.00 91.56 227 ALA A C 1
ATOM 1724 O O . ALA A 1 227 ? 25.710 8.211 -5.933 1.00 91.56 227 ALA A O 1
ATOM 1725 N N . ASP A 1 228 ? 24.193 9.792 -5.424 1.00 92.25 228 ASP A N 1
ATOM 1726 C CA . ASP A 1 228 ? 24.988 10.427 -4.374 1.00 92.25 228 ASP A CA 1
ATOM 1727 C C . ASP A 1 228 ? 24.775 9.695 -3.043 1.00 92.25 228 ASP A C 1
ATOM 1729 O O . ASP A 1 228 ? 23.915 10.042 -2.228 1.00 92.25 228 ASP A O 1
ATOM 1733 N N . TYR A 1 229 ? 25.585 8.659 -2.824 1.00 92.31 229 TYR A N 1
ATOM 1734 C CA . TYR A 1 229 ? 25.521 7.837 -1.616 1.00 92.31 229 TYR A CA 1
ATOM 1735 C C . TYR A 1 229 ? 25.701 8.655 -0.329 1.00 92.31 229 TYR A C 1
ATOM 1737 O O . TYR A 1 229 ? 25.048 8.377 0.679 1.00 92.31 229 TYR A O 1
ATOM 1745 N N . LYS A 1 230 ? 26.560 9.684 -0.348 1.00 94.56 230 LYS A N 1
ATOM 1746 C CA . LYS A 1 230 ? 26.818 10.513 0.835 1.00 94.56 230 LYS A CA 1
ATOM 1747 C C . LYS A 1 230 ? 25.566 11.305 1.202 1.00 94.56 230 LYS A C 1
ATOM 1749 O O . LYS A 1 230 ? 25.149 11.268 2.358 1.00 94.56 230 LYS A O 1
ATOM 1754 N N . ALA A 1 231 ? 24.935 11.947 0.220 1.00 93.88 231 ALA A N 1
ATOM 1755 C CA . ALA A 1 231 ? 23.685 12.665 0.437 1.00 93.88 231 ALA A CA 1
ATOM 1756 C C . ALA A 1 231 ? 22.554 11.730 0.897 1.00 93.88 231 ALA A C 1
ATOM 1758 O O . ALA A 1 231 ? 21.815 12.087 1.812 1.00 93.88 231 ALA A O 1
ATOM 1759 N N . VAL A 1 232 ? 22.446 10.521 0.330 1.00 94.31 232 VAL A N 1
ATOM 1760 C CA . VAL A 1 232 ? 21.464 9.511 0.773 1.00 94.31 232 VAL A CA 1
ATOM 1761 C C . VAL A 1 232 ? 21.653 9.177 2.255 1.00 94.31 232 VAL A C 1
ATOM 1763 O O . VAL A 1 232 ? 20.692 9.226 3.021 1.00 94.31 232 VAL A O 1
ATOM 1766 N N . VAL A 1 233 ? 22.882 8.891 2.691 1.00 95.69 233 VAL A N 1
ATOM 1767 C CA . VAL A 1 233 ? 23.175 8.586 4.101 1.00 95.69 233 VAL A CA 1
ATOM 1768 C C . VAL A 1 233 ? 22.874 9.781 5.008 1.00 95.69 233 VAL A C 1
ATOM 1770 O O . VAL A 1 233 ? 22.218 9.612 6.035 1.00 95.69 233 VAL A O 1
ATOM 1773 N N . ASP A 1 234 ? 23.306 10.983 4.626 1.00 95.38 234 ASP A N 1
ATOM 1774 C CA . ASP A 1 234 ? 23.114 12.194 5.429 1.00 95.38 234 ASP A CA 1
ATOM 1775 C C . ASP A 1 234 ? 21.626 12.550 5.588 1.00 95.38 234 ASP A C 1
ATOM 1777 O O . ASP A 1 234 ? 21.203 12.958 6.672 1.00 95.38 234 ASP A O 1
ATOM 1781 N N . ILE A 1 235 ? 20.820 12.375 4.534 1.00 94.50 235 ILE A N 1
ATOM 1782 C CA . ILE A 1 235 ? 19.370 12.608 4.576 1.00 94.50 235 ILE A CA 1
ATOM 1783 C C . ILE A 1 235 ? 18.689 11.565 5.463 1.00 94.50 235 ILE A C 1
ATOM 1785 O O . ILE A 1 235 ? 17.928 11.944 6.348 1.00 94.50 235 ILE A O 1
ATOM 1789 N N . LEU A 1 236 ? 18.996 10.277 5.288 1.00 93.06 236 LEU A N 1
ATOM 1790 C CA . LEU A 1 236 ? 18.372 9.202 6.069 1.00 93.06 236 LEU A CA 1
ATOM 1791 C C . LEU A 1 236 ? 18.732 9.252 7.556 1.00 93.06 236 LEU A C 1
ATOM 1793 O O . LEU A 1 236 ? 17.903 8.918 8.396 1.00 93.06 236 LEU A O 1
ATOM 1797 N N . ASN A 1 237 ? 19.947 9.692 7.891 1.00 93.81 237 ASN A N 1
ATOM 1798 C CA . ASN A 1 237 ? 20.360 9.871 9.282 1.00 93.81 237 ASN A CA 1
ATOM 1799 C C . ASN A 1 237 ? 19.652 11.060 9.955 1.00 93.81 237 ASN A C 1
ATOM 1801 O O . ASN A 1 237 ? 19.454 11.037 11.167 1.00 93.81 237 ASN A O 1
ATOM 1805 N N . LYS A 1 238 ? 19.291 12.101 9.192 1.00 94.12 238 LYS A N 1
ATOM 1806 C CA . LYS A 1 238 ? 18.560 13.272 9.706 1.00 94.12 238 LYS A CA 1
ATOM 1807 C C . LYS A 1 238 ? 17.055 13.034 9.775 1.00 94.12 238 LYS A C 1
ATOM 1809 O O . LYS A 1 238 ? 16.427 13.422 10.754 1.00 94.12 238 LYS A O 1
ATOM 1814 N N . ASP A 1 239 ? 16.492 12.433 8.733 1.00 90.00 239 ASP A N 1
ATOM 1815 C CA . ASP A 1 239 ? 15.068 12.147 8.608 1.00 90.00 239 ASP A CA 1
ATOM 1816 C C . ASP A 1 239 ? 14.849 10.755 7.985 1.00 90.00 239 ASP A C 1
ATOM 1818 O O . ASP A 1 239 ? 14.774 10.616 6.756 1.00 90.00 239 ASP A O 1
ATOM 1822 N N . PRO A 1 240 ? 14.704 9.706 8.814 1.00 88.50 240 PRO A N 1
ATOM 1823 C CA . PRO A 1 240 ? 14.425 8.361 8.327 1.00 88.50 240 PRO A CA 1
ATOM 1824 C C . PRO A 1 240 ? 13.013 8.225 7.742 1.00 88.50 240 PRO A C 1
ATOM 1826 O O . PRO A 1 240 ? 12.776 7.307 6.960 1.00 88.50 240 PRO A O 1
ATOM 1829 N N . ALA A 1 241 ? 12.069 9.121 8.060 1.00 87.25 241 ALA A N 1
ATOM 1830 C CA . ALA A 1 241 ? 10.715 9.063 7.508 1.00 87.25 241 ALA A CA 1
ATOM 1831 C C . ALA A 1 241 ? 10.669 9.478 6.026 1.00 87.25 241 ALA A C 1
ATOM 1833 O O . ALA A 1 241 ? 9.726 9.113 5.315 1.00 87.25 241 ALA A O 1
ATOM 1834 N N . SER A 1 242 ? 11.709 10.160 5.534 1.00 87.81 242 SER A N 1
ATOM 1835 C CA . SER A 1 242 ? 11.839 10.595 4.138 1.00 87.81 242 SER A CA 1
ATOM 1836 C C . SER A 1 242 ? 11.767 9.453 3.109 1.00 87.81 242 SER A C 1
ATOM 1838 O O . SER A 1 242 ? 11.354 9.688 1.970 1.00 87.81 242 SER A O 1
ATOM 1840 N N . VAL A 1 243 ? 12.071 8.206 3.506 1.00 90.19 243 VAL A N 1
ATOM 1841 C CA . VAL A 1 243 ? 11.935 6.999 2.658 1.00 90.19 243 VAL A CA 1
ATOM 1842 C C . VAL A 1 243 ? 10.497 6.713 2.233 1.00 90.19 243 VAL A C 1
ATOM 1844 O O . VAL A 1 243 ? 10.277 6.083 1.201 1.00 90.19 243 VAL A O 1
ATOM 1847 N N . ARG A 1 244 ? 9.511 7.173 3.017 1.00 87.88 244 ARG A N 1
ATOM 1848 C CA . ARG A 1 244 ? 8.082 6.908 2.783 1.00 87.88 244 ARG A CA 1
ATOM 1849 C C . ARG A 1 244 ? 7.452 7.868 1.776 1.00 87.88 244 ARG A C 1
ATOM 1851 O O . ARG A 1 244 ? 6.312 7.653 1.369 1.00 87.88 244 ARG A O 1
ATOM 1858 N N . VAL A 1 245 ? 8.158 8.934 1.400 1.00 89.38 245 VAL A N 1
ATOM 1859 C CA . VAL A 1 245 ? 7.643 9.927 0.455 1.00 89.38 245 VAL A CA 1
ATOM 1860 C C . VAL A 1 245 ? 7.490 9.285 -0.923 1.00 89.38 245 VAL A C 1
ATOM 1862 O O . VAL A 1 245 ? 8.354 8.526 -1.366 1.00 89.38 245 VAL A O 1
ATOM 1865 N N . ARG A 1 246 ? 6.390 9.610 -1.607 1.00 89.69 246 ARG A N 1
ATOM 1866 C CA . ARG A 1 246 ? 6.135 9.236 -3.002 1.00 89.69 246 ARG A CA 1
ATOM 1867 C C . ARG A 1 246 ? 5.902 10.495 -3.829 1.00 89.69 246 ARG A C 1
ATOM 1869 O O . ARG A 1 246 ? 5.346 11.466 -3.314 1.00 89.69 246 ARG A O 1
ATOM 1876 N N . ASP A 1 247 ? 6.345 10.485 -5.081 1.00 88.31 247 ASP A N 1
ATOM 1877 C CA . ASP A 1 247 ? 6.054 11.578 -6.009 1.00 88.31 247 ASP A CA 1
ATOM 1878 C C . ASP A 1 247 ? 4.626 11.462 -6.587 1.00 88.31 247 ASP A C 1
ATOM 1880 O O . ASP A 1 247 ? 3.824 10.622 -6.175 1.00 88.31 247 ASP A O 1
ATOM 1884 N N . ARG A 1 248 ? 4.283 12.317 -7.559 1.00 87.44 248 ARG A N 1
ATOM 1885 C CA . ARG A 1 248 ? 2.965 12.286 -8.221 1.00 87.44 248 ARG A CA 1
ATOM 1886 C C . ARG A 1 248 ? 2.704 11.027 -9.042 1.00 87.44 248 ARG A C 1
ATOM 1888 O O . ARG A 1 248 ? 1.546 10.680 -9.229 1.00 87.44 248 ARG A O 1
ATOM 1895 N N . GLY A 1 249 ? 3.756 10.391 -9.546 1.00 87.81 249 GLY A N 1
ATOM 1896 C CA . GLY A 1 249 ? 3.687 9.102 -10.222 1.00 87.81 249 GLY A CA 1
ATOM 1897 C C . GLY A 1 249 ? 3.826 7.944 -9.242 1.00 87.81 249 GLY A C 1
ATOM 1898 O O . GLY A 1 249 ? 4.188 6.857 -9.664 1.00 87.81 249 GLY A O 1
ATOM 1899 N N . LEU A 1 250 ? 3.614 8.178 -7.941 1.00 90.19 250 LEU A N 1
ATOM 1900 C CA . LEU A 1 250 ? 3.758 7.189 -6.880 1.00 90.19 250 LEU A CA 1
ATOM 1901 C C . LEU A 1 250 ? 5.152 6.540 -6.822 1.00 90.19 250 LEU A C 1
ATOM 1903 O O . LEU A 1 250 ? 5.335 5.483 -6.225 1.00 90.19 250 LEU A O 1
ATOM 1907 N N . ARG A 1 251 ? 6.190 7.166 -7.371 1.00 92.62 251 ARG A N 1
ATOM 1908 C CA . ARG A 1 251 ? 7.547 6.614 -7.318 1.00 92.62 251 ARG A CA 1
ATOM 1909 C 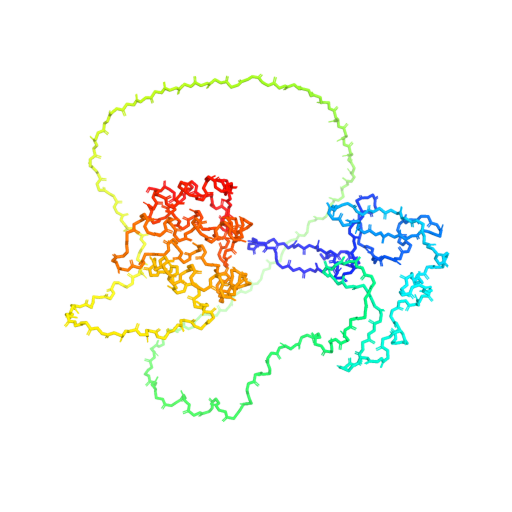C . ARG A 1 251 ? 8.141 6.854 -5.939 1.00 92.62 251 ARG A C 1
ATOM 1911 O O . ARG A 1 251 ? 8.060 7.955 -5.397 1.00 92.62 251 ARG A O 1
ATOM 1918 N N . CYS A 1 252 ? 8.750 5.817 -5.373 1.00 93.31 252 CYS A N 1
ATOM 1919 C CA . CYS A 1 252 ? 9.566 5.910 -4.159 1.00 93.31 252 CYS A CA 1
ATOM 1920 C C . CYS A 1 252 ? 11.054 6.102 -4.506 1.00 93.31 252 CYS A C 1
ATOM 1922 O O . CYS A 1 252 ? 11.448 5.993 -5.668 1.00 93.31 252 CYS A O 1
ATOM 1924 N N . ALA A 1 253 ? 11.903 6.317 -3.497 1.00 93.44 253 ALA A N 1
ATOM 1925 C CA . ALA A 1 253 ? 13.348 6.501 -3.676 1.00 93.44 253 ALA A CA 1
ATOM 1926 C C . ALA A 1 253 ? 14.034 5.379 -4.494 1.00 93.44 253 ALA A C 1
ATOM 1928 O O . ALA A 1 253 ? 14.895 5.677 -5.321 1.00 93.44 253 ALA A O 1
ATOM 1929 N N . LEU A 1 254 ? 13.611 4.113 -4.354 1.00 94.69 254 LEU A N 1
ATOM 1930 C CA . LEU A 1 254 ? 14.188 2.992 -5.115 1.00 94.69 254 LEU A CA 1
ATOM 1931 C C . LEU A 1 254 ? 13.919 3.065 -6.624 1.00 94.69 254 LEU A C 1
ATOM 1933 O O . LEU A 1 254 ? 14.780 2.672 -7.410 1.00 94.69 254 LEU A O 1
ATOM 1937 N N . HIS A 1 255 ? 12.787 3.632 -7.049 1.00 93.88 255 HIS A N 1
ATOM 1938 C CA . HIS A 1 255 ? 12.519 3.865 -8.474 1.00 93.88 255 HIS A CA 1
ATOM 1939 C C . HIS A 1 255 ? 13.524 4.865 -9.060 1.00 93.88 255 HIS A C 1
ATOM 1941 O O . HIS A 1 255 ? 13.971 4.728 -10.197 1.00 93.88 255 HIS A O 1
ATOM 1947 N N . TYR A 1 256 ? 13.936 5.852 -8.260 1.00 92.00 256 TYR A N 1
ATOM 1948 C CA . TYR A 1 256 ? 14.949 6.824 -8.658 1.00 92.00 256 TYR A CA 1
ATOM 1949 C C . TYR A 1 256 ? 16.362 6.226 -8.675 1.00 92.00 256 TYR A C 1
ATOM 1951 O O . TYR A 1 256 ? 17.149 6.618 -9.532 1.00 92.00 256 TYR A O 1
ATOM 1959 N N . CYS A 1 257 ? 16.665 5.223 -7.838 1.00 92.00 257 CYS A N 1
ATOM 1960 C CA . CYS A 1 257 ? 17.909 4.448 -7.956 1.00 92.00 257 CYS A CA 1
ATOM 1961 C C . CYS A 1 257 ? 18.005 3.697 -9.292 1.00 92.00 257 CYS A C 1
ATOM 1963 O O . CYS A 1 257 ? 19.109 3.490 -9.789 1.00 92.00 257 CYS A O 1
ATOM 1965 N N . ALA A 1 258 ? 16.879 3.286 -9.883 1.00 88.31 258 ALA A N 1
ATOM 1966 C CA . ALA A 1 258 ? 16.859 2.629 -11.190 1.00 88.31 258 ALA A CA 1
ATOM 1967 C C . ALA A 1 258 ? 16.982 3.614 -12.367 1.00 88.31 258 ALA A C 1
ATOM 1969 O O . ALA A 1 258 ? 17.398 3.216 -13.454 1.00 88.31 258 ALA A O 1
ATOM 1970 N N . SER A 1 259 ? 16.679 4.899 -12.153 1.00 81.69 259 SER A N 1
ATOM 1971 C CA . SER A 1 259 ? 16.681 5.918 -13.204 1.00 81.69 259 SER A CA 1
ATOM 1972 C C . SER A 1 259 ? 18.089 6.195 -13.749 1.00 81.69 259 SER A C 1
ATOM 1974 O O . SER A 1 259 ? 19.078 6.351 -13.016 1.00 81.69 259 SER A O 1
ATOM 1976 N N . SER A 1 260 ? 18.198 6.289 -15.075 1.00 66.62 260 SER A N 1
ATOM 1977 C CA . SER A 1 260 ? 19.453 6.568 -15.770 1.00 66.62 260 SER A CA 1
ATOM 1978 C C . SER A 1 260 ? 19.833 8.056 -15.692 1.00 66.62 260 SER A C 1
ATOM 1980 O O . SER A 1 260 ? 19.747 8.789 -16.675 1.00 66.62 260 SER A O 1
ATOM 1982 N N . GLY A 1 261 ? 20.277 8.529 -14.526 1.00 62.25 261 GLY A N 1
ATOM 1983 C CA . GLY A 1 261 ? 21.059 9.769 -14.429 1.00 62.25 261 GLY A CA 1
ATOM 1984 C C . GLY A 1 261 ? 22.345 9.700 -15.274 1.00 62.25 261 GLY A C 1
ATOM 1985 O O . GLY A 1 261 ? 23.097 8.720 -15.211 1.00 62.25 261 GLY A O 1
ATOM 1986 N N . ALA A 1 262 ? 22.613 10.722 -16.085 1.00 54.94 262 ALA A N 1
ATOM 1987 C CA . ALA A 1 262 ? 23.813 10.770 -16.916 1.00 54.94 262 ALA A CA 1
ATOM 1988 C C . ALA A 1 262 ? 25.078 10.845 -16.035 1.00 54.94 262 ALA A C 1
ATOM 1990 O O . ALA A 1 262 ? 25.279 11.819 -15.319 1.00 54.94 262 ALA A O 1
ATOM 1991 N N . GLY A 1 263 ? 25.936 9.819 -16.093 1.00 67.50 263 GLY A N 1
ATOM 1992 C CA . GLY A 1 263 ? 27.283 9.841 -15.498 1.00 67.50 263 GLY A CA 1
ATOM 1993 C C . GLY A 1 263 ? 27.491 9.045 -14.203 1.00 67.50 263 GLY A C 1
ATOM 1994 O O . GLY A 1 263 ? 28.639 8.800 -13.840 1.00 67.50 263 GLY A O 1
ATOM 1995 N N . ALA A 1 264 ? 26.436 8.578 -13.530 1.00 77.00 264 ALA A N 1
ATOM 1996 C CA . ALA A 1 264 ? 26.583 7.712 -12.354 1.00 77.00 264 ALA A CA 1
ATOM 1997 C C . ALA A 1 264 ? 26.864 6.247 -12.743 1.00 77.00 264 ALA A C 1
ATOM 1999 O O . ALA A 1 264 ? 26.348 5.759 -13.754 1.00 77.00 264 ALA A O 1
ATOM 2000 N N . SER A 1 265 ? 27.631 5.514 -11.928 1.00 88.19 265 SER A N 1
ATOM 2001 C CA . SER A 1 265 ? 27.886 4.082 -12.148 1.00 88.19 265 SER A CA 1
ATOM 2002 C C . SER A 1 265 ? 26.696 3.217 -11.707 1.00 88.19 265 SER A C 1
ATOM 2004 O O . SER A 1 265 ? 25.924 3.587 -10.821 1.00 88.19 265 SER A O 1
ATOM 2006 N N . GLN A 1 266 ? 26.529 2.042 -12.321 1.00 88.25 266 GLN A N 1
ATOM 2007 C CA . GLN A 1 266 ? 25.512 1.062 -11.907 1.00 88.25 266 GLN A CA 1
ATOM 2008 C C . GLN A 1 266 ? 25.733 0.586 -10.458 1.00 88.25 266 GLN A C 1
ATOM 2010 O O . GLN A 1 266 ? 24.780 0.457 -9.695 1.00 88.25 266 GLN A O 1
ATOM 2015 N N . ALA A 1 267 ? 26.995 0.427 -10.046 1.00 88.06 267 ALA A N 1
ATOM 2016 C CA . ALA A 1 267 ? 27.355 0.052 -8.679 1.00 88.06 267 ALA A CA 1
ATOM 2017 C C . ALA A 1 267 ? 26.980 1.128 -7.641 1.00 88.06 267 ALA A C 1
ATOM 2019 O O . ALA A 1 267 ? 26.482 0.794 -6.571 1.00 88.06 267 ALA A O 1
ATOM 2020 N N . ALA A 1 268 ? 27.157 2.418 -7.956 1.00 90.44 268 ALA A N 1
ATOM 2021 C CA . ALA A 1 268 ? 26.775 3.505 -7.049 1.00 90.44 268 ALA A CA 1
ATOM 2022 C C . ALA A 1 268 ? 25.256 3.544 -6.806 1.00 90.44 268 ALA A C 1
ATOM 2024 O O . ALA A 1 268 ? 24.807 3.774 -5.683 1.00 90.44 268 ALA A O 1
ATOM 2025 N N . ARG A 1 269 ? 24.460 3.251 -7.842 1.00 91.19 269 ARG A N 1
ATOM 2026 C CA . ARG A 1 269 ? 22.999 3.116 -7.724 1.00 91.19 269 ARG A CA 1
ATOM 2027 C C . ARG A 1 269 ? 22.598 1.950 -6.832 1.00 91.19 269 ARG A C 1
ATOM 2029 O O . ARG A 1 269 ? 21.727 2.112 -5.984 1.00 91.19 269 ARG A O 1
ATOM 2036 N N . ALA A 1 270 ? 23.250 0.801 -7.007 1.00 93.06 270 ALA A N 1
ATOM 2037 C CA . ALA A 1 270 ? 23.031 -0.366 -6.161 1.00 93.06 270 ALA A CA 1
ATOM 2038 C C . ALA A 1 270 ? 23.370 -0.066 -4.690 1.00 93.06 270 ALA A C 1
ATOM 2040 O O . ALA A 1 270 ? 22.579 -0.387 -3.813 1.00 93.06 270 ALA A O 1
ATOM 2041 N N . ALA A 1 271 ? 24.467 0.652 -4.418 1.00 93.94 271 ALA A N 1
ATOM 2042 C CA . ALA A 1 271 ? 24.824 1.073 -3.060 1.00 93.94 271 ALA A CA 1
ATOM 2043 C C . ALA A 1 271 ? 23.789 2.030 -2.433 1.00 93.94 271 ALA A C 1
ATOM 2045 O O . ALA A 1 271 ? 23.464 1.914 -1.252 1.00 93.94 271 ALA A O 1
ATOM 2046 N N . CYS A 1 272 ? 23.233 2.964 -3.214 1.00 93.81 272 CYS A N 1
ATOM 2047 C CA . CYS A 1 272 ? 22.144 3.823 -2.738 1.00 93.81 272 CYS A CA 1
ATOM 2048 C C . CYS A 1 272 ? 20.879 3.009 -2.435 1.00 93.81 272 CYS A C 1
ATOM 2050 O O . CYS A 1 272 ? 20.256 3.210 -1.394 1.00 93.81 272 CYS A O 1
ATOM 2052 N N . ALA A 1 273 ? 20.520 2.072 -3.318 1.00 95.00 273 ALA A N 1
ATOM 2053 C CA . ALA A 1 273 ? 19.376 1.190 -3.120 1.00 95.00 273 ALA A CA 1
ATOM 2054 C C . ALA A 1 273 ? 19.530 0.310 -1.874 1.00 95.00 273 ALA A C 1
ATOM 2056 O O . ALA A 1 273 ? 18.595 0.226 -1.085 1.00 95.00 273 ALA A O 1
ATOM 2057 N N . ASP A 1 274 ? 20.715 -0.259 -1.653 1.00 95.94 274 ASP A N 1
ATOM 2058 C CA . ASP A 1 274 ? 21.038 -1.051 -0.464 1.00 95.94 274 ASP A CA 1
ATOM 2059 C C . ASP A 1 274 ? 20.821 -0.240 0.824 1.00 95.94 274 ASP A C 1
ATOM 2061 O O . ASP A 1 274 ? 20.162 -0.689 1.764 1.00 95.94 274 ASP A O 1
ATOM 2065 N N . ARG A 1 275 ? 21.262 1.027 0.841 1.00 95.38 275 ARG A N 1
ATOM 2066 C CA . ARG A 1 275 ? 21.034 1.912 1.992 1.00 95.38 275 ARG A CA 1
ATOM 2067 C C . ARG A 1 275 ? 19.559 2.224 2.231 1.00 95.38 275 ARG A C 1
ATOM 2069 O O . ARG A 1 275 ? 19.134 2.263 3.386 1.00 95.38 275 ARG A O 1
ATOM 2076 N N . VAL A 1 276 ? 18.788 2.444 1.169 1.00 95.19 276 VAL A N 1
ATOM 2077 C CA . VAL A 1 276 ? 17.340 2.682 1.270 1.00 95.19 276 VAL A CA 1
ATOM 2078 C C . VAL A 1 276 ? 16.612 1.423 1.756 1.00 95.19 276 VAL A C 1
ATOM 2080 O O . VAL A 1 276 ? 15.753 1.527 2.628 1.00 95.19 276 VAL A O 1
ATOM 2083 N N . LEU A 1 277 ? 16.988 0.241 1.264 1.00 94.75 277 LEU A N 1
ATOM 2084 C CA . LEU A 1 277 ? 16.409 -1.045 1.670 1.00 94.75 277 LEU A CA 1
ATOM 2085 C C . LEU A 1 277 ? 16.721 -1.394 3.127 1.00 94.75 277 LEU A C 1
ATOM 2087 O O . LEU A 1 277 ? 15.839 -1.874 3.833 1.00 94.75 277 LEU A O 1
ATOM 2091 N N . MET A 1 278 ? 17.924 -1.076 3.615 1.00 93.88 278 MET A N 1
ATOM 2092 C CA . MET A 1 278 ? 18.253 -1.202 5.041 1.00 93.88 278 MET A CA 1
ATOM 2093 C C . MET A 1 278 ? 17.334 -0.357 5.934 1.00 93.88 278 MET A C 1
ATOM 2095 O O . MET A 1 278 ? 17.027 -0.761 7.053 1.00 93.88 278 MET A O 1
ATOM 2099 N N . ALA A 1 279 ? 16.914 0.821 5.466 1.00 92.00 279 ALA A N 1
ATOM 2100 C CA . ALA A 1 279 ? 16.010 1.692 6.213 1.00 92.00 279 ALA A CA 1
ATOM 2101 C C . ALA A 1 279 ? 14.536 1.266 6.082 1.00 92.00 279 ALA A C 1
ATOM 2103 O O . ALA A 1 279 ? 13.764 1.421 7.027 1.00 92.00 279 ALA A O 1
ATOM 2104 N N . ALA A 1 280 ? 14.137 0.748 4.918 1.00 91.50 280 ALA A N 1
ATOM 2105 C CA . ALA A 1 280 ? 12.766 0.345 4.629 1.00 91.50 280 ALA A CA 1
ATOM 2106 C C . ALA A 1 280 ? 12.728 -0.836 3.633 1.00 91.50 280 ALA A C 1
ATOM 2108 O O . ALA A 1 280 ? 12.574 -0.618 2.427 1.00 91.50 280 ALA A O 1
ATOM 2109 N N . PRO A 1 281 ? 12.805 -2.091 4.116 1.00 92.00 281 PRO A N 1
ATOM 2110 C CA . PRO A 1 281 ? 12.855 -3.274 3.250 1.00 92.00 281 PRO A CA 1
ATOM 2111 C C . PRO A 1 281 ? 11.558 -3.483 2.458 1.00 92.00 281 PRO A C 1
ATOM 2113 O O . PRO A 1 281 ? 11.592 -3.927 1.317 1.00 92.00 281 PRO A O 1
ATOM 2116 N N . ALA A 1 282 ? 10.415 -3.060 3.011 1.00 89.88 282 ALA A N 1
ATOM 2117 C CA . ALA A 1 282 ? 9.109 -3.139 2.352 1.00 89.88 282 ALA A CA 1
ATOM 2118 C C . ALA A 1 282 ? 9.002 -2.318 1.048 1.00 89.88 282 ALA A C 1
ATOM 2120 O O . ALA A 1 282 ? 8.015 -2.437 0.329 1.00 89.88 282 ALA A O 1
ATOM 2121 N N . LEU A 1 283 ? 9.987 -1.466 0.730 1.00 92.69 283 LEU A N 1
ATOM 2122 C CA . LEU A 1 283 ? 10.002 -0.706 -0.521 1.00 92.69 283 LEU A CA 1
ATOM 2123 C C . LEU A 1 283 ? 10.449 -1.529 -1.736 1.00 92.69 283 LEU A C 1
ATOM 2125 O O . LEU A 1 283 ? 10.279 -1.041 -2.854 1.00 92.69 283 LEU A O 1
ATOM 2129 N N . ALA A 1 284 ? 11.004 -2.731 -1.539 1.00 94.19 284 ALA A N 1
ATOM 2130 C CA . ALA A 1 284 ? 11.477 -3.601 -2.618 1.00 94.19 284 ALA A CA 1
ATOM 2131 C C . ALA A 1 284 ? 10.395 -3.866 -3.687 1.00 94.19 284 ALA A C 1
ATOM 2133 O O . ALA A 1 284 ? 10.696 -3.810 -4.879 1.00 94.19 284 ALA A O 1
ATOM 2134 N N . ASP A 1 285 ? 9.141 -4.023 -3.248 1.00 94.56 285 ASP A N 1
ATOM 2135 C CA . ASP A 1 285 ? 7.967 -4.292 -4.095 1.00 94.56 285 ASP A CA 1
ATOM 2136 C C . ASP A 1 285 ? 7.019 -3.088 -4.222 1.00 94.56 285 ASP A C 1
ATOM 2138 O O . ASP A 1 285 ? 5.855 -3.221 -4.600 1.00 94.56 285 ASP A O 1
ATOM 2142 N N . ALA A 1 286 ? 7.485 -1.881 -3.889 1.00 94.38 286 ALA A N 1
ATOM 2143 C CA . ALA A 1 286 ? 6.658 -0.687 -4.015 1.00 94.38 286 ALA A CA 1
ATOM 2144 C C . ALA A 1 286 ? 6.277 -0.451 -5.487 1.00 94.38 286 ALA A C 1
ATOM 2146 O O . ALA A 1 286 ? 7.160 -0.332 -6.322 1.00 94.38 286 ALA A O 1
ATOM 2147 N N . ARG A 1 287 ? 4.985 -0.318 -5.797 1.00 94.12 287 ARG A N 1
ATOM 2148 C CA . ARG A 1 287 ? 4.489 -0.093 -7.170 1.00 94.12 287 ARG A CA 1
ATOM 2149 C C . ARG A 1 287 ? 4.295 1.389 -7.467 1.00 94.12 287 ARG A C 1
ATOM 2151 O O . ARG A 1 287 ? 3.717 2.089 -6.625 1.00 94.12 287 ARG A O 1
ATOM 2158 N N . ASP A 1 288 ? 4.796 1.886 -8.589 1.00 93.19 288 ASP A N 1
ATOM 2159 C CA . ASP A 1 288 ? 4.510 3.242 -9.065 1.00 93.19 288 ASP A CA 1
ATOM 2160 C C . ASP A 1 288 ? 3.106 3.353 -9.699 1.00 93.19 288 ASP A C 1
ATOM 2162 O O . ASP A 1 288 ? 2.267 2.475 -9.511 1.00 93.19 288 ASP A O 1
ATOM 2166 N N . ALA A 1 289 ? 2.804 4.479 -10.349 1.00 92.00 289 ALA A N 1
ATOM 2167 C CA . ALA A 1 289 ? 1.489 4.751 -10.932 1.00 92.00 289 ALA A CA 1
ATOM 2168 C C . ALA A 1 289 ? 1.149 3.892 -12.159 1.00 92.00 289 ALA A C 1
ATOM 2170 O O . ALA A 1 289 ? -0.017 3.874 -12.536 1.00 92.00 289 ALA A O 1
ATOM 2171 N N . ASP A 1 290 ? 2.141 3.227 -12.756 1.00 91.12 290 ASP A N 1
ATOM 2172 C CA . ASP A 1 290 ? 1.962 2.278 -13.859 1.00 91.12 290 ASP A CA 1
ATOM 2173 C C . ASP A 1 290 ? 2.055 0.819 -13.342 1.00 91.12 290 ASP A C 1
ATOM 2175 O O . ASP A 1 290 ? 2.189 -0.139 -14.107 1.00 91.12 290 ASP A O 1
ATOM 2179 N N . GLY A 1 291 ? 2.060 0.638 -12.015 1.00 93.06 291 GLY A N 1
ATOM 2180 C CA . GLY A 1 291 ? 2.198 -0.659 -11.366 1.00 93.06 291 GLY A CA 1
ATOM 2181 C C . GLY A 1 291 ? 3.627 -1.206 -11.356 1.00 93.06 291 GLY A C 1
ATOM 2182 O O . GLY A 1 291 ? 3.845 -2.309 -10.842 1.00 93.06 291 GLY A O 1
ATOM 2183 N N . LEU A 1 292 ? 4.606 -0.462 -11.885 1.00 94.88 292 LEU A N 1
ATOM 2184 C CA . LEU A 1 292 ? 5.992 -0.907 -12.014 1.00 94.88 292 LEU A CA 1
ATOM 2185 C C . LEU A 1 292 ? 6.677 -0.901 -10.650 1.00 94.88 292 LEU A C 1
ATOM 2187 O O . LEU A 1 292 ? 6.578 0.055 -9.884 1.00 94.88 292 LEU A O 1
ATOM 2191 N N . THR A 1 293 ? 7.416 -1.967 -10.356 1.00 95.81 293 THR A N 1
ATOM 2192 C CA . THR A 1 293 ? 8.292 -2.036 -9.176 1.00 95.81 293 THR A CA 1
ATOM 2193 C C . THR A 1 293 ? 9.696 -1.514 -9.507 1.00 95.81 293 THR A C 1
ATOM 2195 O O . THR A 1 293 ? 10.083 -1.470 -10.682 1.00 95.81 293 THR A O 1
ATOM 2198 N N . PRO A 1 294 ? 10.544 -1.191 -8.508 1.00 95.31 294 PRO A N 1
ATOM 2199 C CA . PRO A 1 294 ? 11.945 -0.856 -8.751 1.00 95.31 294 PRO A CA 1
ATOM 2200 C C . PRO A 1 294 ? 12.686 -1.933 -9.551 1.00 95.31 294 PRO A C 1
ATOM 2202 O O . PRO A 1 294 ? 13.598 -1.611 -10.314 1.00 95.31 294 PRO A O 1
ATOM 2205 N N . LEU A 1 295 ? 12.280 -3.200 -9.402 1.00 96.00 295 LEU A N 1
ATOM 2206 C CA . LEU A 1 295 ? 12.863 -4.327 -10.121 1.00 96.00 295 LEU A CA 1
ATOM 2207 C C . LEU A 1 295 ? 12.521 -4.300 -11.618 1.00 96.00 295 LEU A C 1
ATOM 2209 O O . LEU A 1 295 ? 13.416 -4.545 -12.426 1.00 96.00 295 LEU A O 1
ATOM 2213 N N . HIS A 1 296 ? 11.297 -3.912 -11.999 1.00 94.94 296 HIS A N 1
ATOM 2214 C CA . HIS A 1 296 ? 10.939 -3.692 -13.407 1.00 94.94 296 HIS A CA 1
ATOM 2215 C C . HIS A 1 296 ? 11.879 -2.664 -14.046 1.00 94.94 296 HIS A C 1
ATOM 2217 O O . HIS A 1 296 ? 12.530 -2.944 -15.051 1.00 94.94 296 HIS A O 1
ATOM 2223 N N . LEU A 1 297 ? 12.034 -1.499 -13.409 1.00 92.94 297 LEU A N 1
ATOM 2224 C CA . LEU A 1 297 ? 12.898 -0.432 -13.920 1.00 92.94 297 LEU A CA 1
ATOM 2225 C C . LEU A 1 297 ? 14.376 -0.849 -13.970 1.00 92.94 297 LEU A C 1
ATOM 2227 O O . LEU A 1 297 ? 15.085 -0.520 -14.922 1.00 92.94 297 LEU A O 1
ATOM 2231 N N . ALA A 1 298 ? 14.855 -1.590 -12.967 1.00 93.44 298 ALA A N 1
ATOM 2232 C CA . ALA A 1 298 ? 16.228 -2.089 -12.941 1.00 93.44 298 ALA A CA 1
ATOM 2233 C C . ALA A 1 298 ? 16.517 -3.042 -14.115 1.00 93.44 298 ALA A C 1
ATOM 2235 O O . ALA A 1 298 ? 17.600 -2.965 -14.704 1.00 93.44 298 ALA A O 1
ATOM 2236 N N . VAL A 1 299 ? 15.548 -3.890 -14.474 1.00 93.44 299 VAL A N 1
ATOM 2237 C CA . VAL A 1 299 ? 15.629 -4.810 -15.617 1.00 93.44 299 VAL A CA 1
ATOM 2238 C C . VAL A 1 299 ? 15.572 -4.056 -16.943 1.00 93.44 299 VAL A C 1
ATOM 2240 O O . VAL A 1 299 ? 16.469 -4.243 -17.764 1.00 93.44 299 VAL A O 1
ATOM 2243 N N . VAL A 1 300 ? 14.614 -3.139 -17.114 1.00 91.12 300 VAL A N 1
ATOM 2244 C CA . VAL A 1 300 ? 14.483 -2.300 -18.322 1.00 91.12 300 VAL A CA 1
ATOM 2245 C C . VAL A 1 300 ? 15.775 -1.536 -18.622 1.00 91.12 300 VAL A C 1
ATOM 2247 O O . VAL A 1 300 ? 16.186 -1.400 -19.773 1.00 91.12 300 VAL A O 1
ATOM 2250 N N . HIS A 1 301 ? 16.452 -1.047 -17.583 1.00 88.50 301 HIS A N 1
ATOM 2251 C CA . HIS A 1 301 ? 17.712 -0.316 -17.722 1.00 88.50 301 HIS A CA 1
ATOM 2252 C C . HIS A 1 301 ? 18.965 -1.210 -17.740 1.00 88.50 301 HIS A C 1
ATOM 2254 O O . HIS A 1 301 ? 20.082 -0.685 -17.796 1.00 88.50 301 HIS A O 1
ATOM 2260 N N . GLY A 1 302 ? 18.819 -2.537 -17.667 1.00 90.19 302 GLY A N 1
ATOM 2261 C CA . GLY A 1 302 ? 19.940 -3.482 -17.652 1.00 90.19 302 GLY A CA 1
ATOM 2262 C C . GLY A 1 302 ? 20.906 -3.269 -16.480 1.00 90.19 302 GLY A C 1
ATOM 2263 O O . GLY A 1 302 ? 22.107 -3.527 -16.597 1.00 90.19 302 GLY A O 1
ATOM 2264 N N . ASN A 1 303 ? 20.418 -2.745 -15.352 1.00 91.62 303 ASN A N 1
ATOM 2265 C CA . ASN A 1 303 ? 21.231 -2.456 -14.174 1.00 91.62 303 ASN A CA 1
ATOM 2266 C C . ASN A 1 303 ? 21.406 -3.719 -13.322 1.00 91.62 303 ASN A C 1
ATOM 2268 O O . ASN A 1 303 ? 20.774 -3.879 -12.279 1.00 91.62 303 ASN A O 1
ATOM 2272 N N . VAL A 1 304 ? 22.281 -4.619 -13.781 1.00 92.75 304 VAL A N 1
ATOM 2273 C CA . VAL A 1 304 ? 22.535 -5.922 -13.142 1.00 92.75 304 VAL A CA 1
ATOM 2274 C C . VAL A 1 304 ? 22.884 -5.802 -11.649 1.00 92.75 304 VAL A C 1
ATOM 2276 O O . VAL A 1 304 ? 22.292 -6.544 -10.864 1.00 92.75 304 VAL A O 1
ATOM 2279 N N . PRO A 1 305 ? 23.761 -4.874 -11.207 1.00 94.75 305 PRO A N 1
ATOM 2280 C CA . PRO A 1 305 ? 24.033 -4.698 -9.779 1.00 94.75 305 PRO A CA 1
ATOM 2281 C C . PRO A 1 305 ? 22.781 -4.354 -8.964 1.00 94.75 305 PRO A C 1
ATOM 2283 O O . PRO A 1 305 ? 22.579 -4.905 -7.888 1.00 94.75 305 PRO A O 1
ATOM 2286 N N . LEU A 1 306 ? 21.912 -3.484 -9.484 1.00 94.56 306 LEU A N 1
ATOM 2287 C CA . LEU A 1 306 ? 20.682 -3.102 -8.792 1.00 94.56 306 LEU A CA 1
ATOM 2288 C C . LEU A 1 306 ? 19.664 -4.248 -8.747 1.00 94.56 306 LEU A C 1
ATOM 2290 O O . LEU A 1 306 ? 19.025 -4.443 -7.717 1.00 94.56 306 LEU A O 1
ATOM 2294 N N . VAL A 1 307 ? 19.548 -5.028 -9.827 1.00 95.31 307 VAL A N 1
ATOM 2295 C CA . VAL A 1 307 ? 18.724 -6.250 -9.854 1.00 95.31 307 VAL A CA 1
ATOM 2296 C C . VAL A 1 307 ? 19.168 -7.213 -8.753 1.00 95.31 307 VAL A C 1
ATOM 2298 O O . VAL A 1 307 ? 18.336 -7.705 -7.996 1.00 95.31 307 VAL A O 1
ATOM 2301 N N . GLN A 1 308 ? 20.477 -7.435 -8.609 1.00 95.81 308 GLN A N 1
ATOM 2302 C CA . GLN A 1 308 ? 21.016 -8.295 -7.554 1.00 95.81 308 GLN A CA 1
ATOM 2303 C C . GLN A 1 308 ? 20.693 -7.768 -6.152 1.00 95.81 308 GLN A C 1
ATOM 2305 O O . GLN A 1 308 ? 20.262 -8.549 -5.308 1.00 95.81 308 GLN A O 1
ATOM 2310 N N . THR A 1 309 ? 20.850 -6.463 -5.912 1.00 96.44 309 THR A N 1
ATOM 2311 C CA . THR A 1 309 ? 20.512 -5.843 -4.620 1.00 96.44 309 THR A CA 1
ATOM 2312 C C . THR A 1 309 ? 19.027 -5.988 -4.283 1.00 96.44 309 THR A C 1
ATOM 2314 O O . THR A 1 309 ? 18.692 -6.361 -3.162 1.00 96.44 309 THR A O 1
ATOM 2317 N N . LEU A 1 310 ? 18.131 -5.742 -5.243 1.00 96.19 310 LEU A N 1
ATOM 2318 C CA . LEU A 1 310 ? 16.684 -5.854 -5.031 1.00 96.19 310 LEU A CA 1
ATOM 2319 C C . LEU A 1 310 ? 16.256 -7.303 -4.757 1.00 96.19 310 LEU A C 1
ATOM 2321 O O . LEU A 1 310 ? 15.498 -7.550 -3.822 1.00 96.19 310 LEU A O 1
ATOM 2325 N N . LEU A 1 311 ? 16.789 -8.269 -5.512 1.00 95.62 311 LEU A N 1
ATOM 2326 C CA . LEU A 1 311 ? 16.505 -9.691 -5.294 1.00 95.62 311 LEU A CA 1
ATOM 2327 C C . LEU A 1 311 ? 17.058 -10.192 -3.954 1.00 95.62 311 LEU A C 1
ATOM 2329 O O . LEU A 1 311 ? 16.390 -10.955 -3.262 1.00 95.62 311 LEU A O 1
ATOM 2333 N N . ALA A 1 312 ? 18.251 -9.741 -3.555 1.00 95.50 312 ALA A N 1
ATOM 2334 C CA . ALA A 1 312 ? 18.822 -10.070 -2.249 1.00 95.50 312 ALA A CA 1
ATOM 2335 C C . ALA A 1 312 ? 17.975 -9.525 -1.086 1.00 95.50 312 ALA A C 1
ATOM 2337 O O . ALA A 1 312 ? 17.946 -10.129 -0.016 1.00 95.50 312 ALA A O 1
ATOM 2338 N N . ALA A 1 313 ? 17.262 -8.418 -1.307 1.00 93.69 313 ALA A N 1
ATOM 2339 C CA . ALA A 1 313 ? 16.325 -7.842 -0.348 1.00 93.69 313 ALA A CA 1
ATOM 2340 C C . ALA A 1 313 ? 14.918 -8.472 -0.383 1.00 93.69 313 ALA A C 1
ATOM 2342 O O . ALA A 1 313 ? 14.051 -8.043 0.375 1.00 93.69 313 ALA A O 1
ATOM 2343 N N . GLY A 1 314 ? 14.695 -9.492 -1.218 1.00 93.69 314 GLY A N 1
ATOM 2344 C CA . GLY A 1 314 ? 13.436 -10.236 -1.279 1.00 93.69 314 GLY A CA 1
ATOM 2345 C C . GLY A 1 314 ? 12.389 -9.670 -2.238 1.00 93.69 314 GLY A C 1
ATOM 2346 O O . GLY A 1 314 ? 11.226 -10.026 -2.087 1.00 93.69 314 GLY A O 1
ATOM 2347 N N . ALA A 1 315 ? 12.776 -8.826 -3.202 1.00 95.94 315 ALA A N 1
ATOM 2348 C CA . ALA A 1 315 ? 11.855 -8.340 -4.232 1.00 95.94 315 ALA A CA 1
ATOM 2349 C C . ALA A 1 315 ? 11.231 -9.499 -5.033 1.00 95.94 315 ALA A C 1
ATOM 2351 O O . ALA A 1 315 ? 11.935 -10.434 -5.440 1.00 95.94 315 ALA A O 1
ATOM 2352 N N . ASP A 1 316 ? 9.932 -9.411 -5.313 1.00 94.31 316 ASP A N 1
ATOM 2353 C CA . ASP A 1 316 ? 9.204 -10.415 -6.082 1.00 94.31 316 ASP A CA 1
ATOM 2354 C C . ASP A 1 316 ? 9.578 -10.352 -7.571 1.00 94.31 316 ASP A C 1
ATOM 2356 O O . ASP A 1 316 ? 9.238 -9.426 -8.311 1.00 94.31 316 ASP A O 1
ATOM 2360 N N . VAL A 1 317 ? 10.266 -11.396 -8.034 1.00 94.19 317 VAL A N 1
ATOM 2361 C CA . VAL A 1 317 ? 10.642 -11.576 -9.444 1.00 94.19 317 VAL A CA 1
ATOM 2362 C C . VAL A 1 317 ? 9.431 -11.812 -10.358 1.00 94.19 317 VAL A C 1
ATOM 2364 O O . VAL A 1 317 ? 9.538 -11.644 -11.573 1.00 94.19 317 VAL A O 1
ATOM 2367 N N . ASN A 1 318 ? 8.284 -12.199 -9.796 1.00 93.81 318 ASN A N 1
ATOM 2368 C CA . ASN A 1 318 ? 7.041 -12.437 -10.531 1.00 93.81 318 ASN A CA 1
ATOM 2369 C C . ASN A 1 318 ? 6.059 -11.265 -10.435 1.00 93.81 318 ASN A C 1
ATOM 2371 O O . ASN A 1 318 ? 4.938 -11.391 -10.937 1.00 93.81 318 ASN A O 1
ATOM 2375 N N . ALA A 1 319 ? 6.471 -10.139 -9.839 1.00 92.94 319 ALA A N 1
ATOM 2376 C CA . ALA A 1 319 ? 5.652 -8.940 -9.768 1.00 92.94 319 ALA A CA 1
ATOM 2377 C C . ALA A 1 319 ? 5.165 -8.538 -11.166 1.00 92.94 319 ALA A C 1
ATOM 2379 O O . ALA A 1 319 ? 5.892 -8.689 -12.154 1.00 92.94 319 ALA A O 1
ATOM 2380 N N . ARG A 1 320 ? 3.931 -8.031 -11.227 1.00 93.31 320 ARG A N 1
ATOM 2381 C CA . ARG A 1 320 ? 3.265 -7.618 -12.464 1.00 93.31 320 ARG A CA 1
ATOM 2382 C C . ARG A 1 320 ? 2.963 -6.126 -12.430 1.00 93.31 320 ARG A C 1
ATOM 2384 O O . ARG A 1 320 ? 2.515 -5.605 -11.403 1.00 93.31 320 ARG A O 1
ATOM 2391 N N . ASP A 1 321 ? 3.205 -5.463 -13.549 1.00 92.56 321 ASP A N 1
ATOM 2392 C CA . ASP A 1 321 ? 2.712 -4.108 -13.779 1.00 92.56 321 ASP A CA 1
ATOM 2393 C C . ASP A 1 321 ? 1.200 -4.102 -14.067 1.00 92.56 321 ASP A C 1
ATOM 2395 O O . ASP A 1 321 ? 0.549 -5.154 -14.071 1.00 92.56 321 ASP A O 1
ATOM 2399 N N . ASP A 1 322 ? 0.621 -2.918 -14.263 1.00 91.94 322 ASP A N 1
ATOM 2400 C CA . ASP A 1 322 ? -0.822 -2.780 -14.517 1.00 91.94 322 ASP A CA 1
ATOM 2401 C C . ASP A 1 322 ? -1.238 -3.335 -15.897 1.00 91.94 322 ASP A C 1
ATOM 2403 O O . ASP A 1 322 ? -2.406 -3.658 -16.128 1.00 91.94 322 ASP A O 1
ATOM 2407 N N . GLU A 1 323 ? -0.276 -3.537 -16.804 1.00 91.38 323 GLU A N 1
ATOM 2408 C CA . GLU A 1 323 ? -0.463 -4.212 -18.094 1.00 91.38 323 GLU A CA 1
ATOM 2409 C C . GLU A 1 323 ? -0.276 -5.740 -18.003 1.00 91.38 323 GLU A C 1
ATOM 2411 O O . GLU A 1 323 ? -0.307 -6.438 -19.020 1.00 91.38 323 GLU A O 1
ATOM 2416 N N . HIS A 1 324 ? -0.136 -6.284 -16.788 1.00 91.38 324 HIS A N 1
ATOM 2417 C CA . HIS A 1 324 ? 0.104 -7.700 -16.485 1.00 91.38 324 HIS A CA 1
ATOM 2418 C C . HIS A 1 324 ? 1.441 -8.275 -16.956 1.00 91.38 324 HIS A C 1
ATOM 2420 O O . HIS A 1 324 ? 1.624 -9.507 -16.910 1.00 91.38 324 HIS A O 1
ATOM 2426 N N . HIS A 1 325 ? 2.376 -7.436 -17.382 1.00 91.94 325 HIS A N 1
ATOM 2427 C CA . HIS A 1 325 ? 3.716 -7.863 -17.745 1.00 91.94 325 HIS A CA 1
ATOM 2428 C C . HIS A 1 325 ? 4.517 -8.156 -16.479 1.00 91.94 325 HIS A C 1
ATOM 2430 O O . HIS A 1 325 ? 4.524 -7.382 -15.527 1.00 91.94 325 HIS A O 1
ATOM 2436 N N . THR A 1 326 ? 5.188 -9.307 -16.456 1.00 93.75 326 THR A N 1
ATOM 2437 C CA . THR A 1 326 ? 6.095 -9.654 -15.358 1.00 93.75 326 THR A CA 1
ATOM 2438 C C . THR A 1 326 ? 7.421 -8.921 -15.508 1.00 93.75 326 THR A C 1
ATOM 2440 O O . THR A 1 326 ? 7.812 -8.542 -16.610 1.00 93.75 326 THR A O 1
ATOM 2443 N N . VAL A 1 327 ? 8.202 -8.835 -14.434 1.00 92.38 327 VAL A N 1
ATOM 2444 C CA . VAL A 1 327 ? 9.592 -8.342 -14.488 1.00 92.38 327 VAL A CA 1
ATOM 2445 C C . VAL A 1 327 ? 10.398 -8.997 -15.622 1.00 92.38 327 VAL A C 1
ATOM 2447 O O . VAL A 1 327 ? 11.128 -8.321 -16.342 1.00 92.38 327 VAL A O 1
ATOM 2450 N N . VAL A 1 328 ? 10.249 -10.313 -15.814 1.00 91.44 328 VAL A N 1
ATOM 2451 C CA . VAL A 1 328 ? 10.953 -11.064 -16.869 1.00 91.44 328 VAL A CA 1
ATOM 2452 C C . VAL A 1 328 ? 10.464 -10.692 -18.271 1.00 91.44 328 VAL A C 1
ATOM 2454 O O . VAL A 1 328 ? 11.256 -10.731 -19.205 1.00 91.44 328 VAL A O 1
ATOM 2457 N N . HIS A 1 329 ? 9.199 -10.294 -18.439 1.00 90.94 329 HIS A N 1
ATOM 2458 C CA . HIS A 1 329 ? 8.693 -9.808 -19.727 1.00 90.94 329 HIS A CA 1
ATOM 2459 C C . HIS A 1 329 ? 9.488 -8.594 -20.230 1.00 90.94 329 HIS A C 1
ATOM 2461 O O . HIS A 1 329 ? 9.774 -8.488 -21.420 1.00 90.94 329 HIS A O 1
ATOM 2467 N N . TRP A 1 330 ? 9.906 -7.721 -19.313 1.00 86.75 330 TRP A N 1
ATOM 2468 C CA . TRP A 1 330 ? 10.706 -6.533 -19.609 1.00 86.75 330 TRP A CA 1
ATOM 2469 C C . TRP A 1 330 ? 12.208 -6.822 -19.807 1.00 86.75 330 TRP A C 1
ATOM 2471 O O . TRP A 1 330 ? 12.964 -5.920 -20.171 1.00 86.75 330 TRP A O 1
ATOM 2481 N N . ALA A 1 331 ? 12.657 -8.063 -19.591 1.00 83.38 331 ALA A N 1
ATOM 2482 C CA . ALA A 1 331 ? 14.030 -8.504 -19.835 1.00 83.38 331 ALA A CA 1
ATOM 2483 C C . ALA A 1 331 ? 14.208 -8.936 -21.303 1.00 83.38 331 ALA A C 1
ATOM 2485 O O . ALA A 1 331 ? 14.284 -10.130 -21.600 1.00 83.38 331 ALA A O 1
ATOM 2486 N N . THR A 1 332 ? 14.239 -7.973 -22.227 1.00 64.69 332 THR A N 1
ATOM 2487 C CA . THR A 1 332 ? 14.453 -8.223 -23.669 1.00 64.69 332 THR A CA 1
ATOM 2488 C C . THR A 1 332 ? 15.908 -8.082 -24.089 1.00 64.69 332 THR A C 1
ATOM 2490 O O . THR A 1 332 ? 16.525 -7.067 -23.692 1.00 64.69 332 THR A O 1
#

InterPro domains:
  IPR002110 Ankyrin repeat [PF00023] (216-247)
  IPR002110 Ankyrin repeat [PF00023] (290-322)
  IPR002110 Ankyrin repeat [PS50088] (215-248)
  IPR002110 Ankyrin repeat [PS50088] (290-322)
  IPR002110 Ankyrin repeat [SM00248] (215-245)
  IPR002110 Ankyrin repeat [SM00248] (290-319)
  IPR031993 Domain of unknown function DUF4789 [PF16033] (2-113)
  IPR036770 Ankyrin repeat-containing domain superfamily [G3DSA:1.25.40.20] (175-332)
  IPR036770 Ankyrin repeat-containing domain superfamily [SSF48403] (207-331)

pLDDT: mean 72.44, std 27.67, range [22.66, 96.81]

Sequence (332 aa):
MCAENELYYPGDQKDDWICDCRPGFLYHPKSDACWAAYTKGPCQPGQYLILPQGTVIPICETNPCAIDHLVMFNGKCQLLSTTAPCNDMWPPAVLTINATTLTPACERISLLTSAHRPAPPLSERAARARASLRPAPSAPAREPHHRPAHGAPALTNTFVMDKRATSGRAEPIPSILKKPKGRHKGDLVDKSTKIKREKVEGSKKSGDVSAPLQQGCSPLMYACQQADYKAVVDILNKDPASVRVRDRGLRCALHYCASSGAGASQAARAACADRVLMAAPALADARDADGLTPLHLAVVHGNVPLVQTLLAAGADVNARDDEHHTVVHWAT

Foldseek 3Di:
DEDPQWDWDADLDPPRIDTDGDQQWAQAVVVRDTDHFQFCVPHDQQWTWADDPPHNHIDIDGAPVSDGQFHQDPNDTDHFQAQVVVVVDPPGFTFHQGSPVSHTDGHRPPPCPDPPPPDPDPPPPPPPPPDDDDDDDDDDDDDDDDDDDDDDDDDDDDDDDDDDDDDDDDDDDDDDDDDDDDDDDDDDDDDDDDDDPDDDDDDDDDDDDPDPPDAQDDQLLVCLLQLVLVSNVVCCVVPVCQQVGAGPQRDGSLLSLLHDDPPDDLQSSLSSNLSSCVSPLVLLCRATNQGDHSLLSNQLSVSVSNNVSSVVSPRDQQRATSVRQGSVNSND

Organism: Heliothis virescens (NCBI:txid7102)

Secondary structure (DSSP, 8-state):
---TTEEEEE-SSTT-EEEEEPTTEEEETTTTEEEETTS-TTSPTTEEEE--TT-SS-EEEE-TT-STTEEEETTEEEETTBSGGGTT-SS-EEEEE-TTT-SEEEEE----S----PPPPTTSSSSS--S---PPPP--------------------------------------------------------------------S---PPPPTT--HHHHHHHTT-HHHHHHHHHH-GGGGG---TT---HHHHHHS--TT--HHHHHHHHHHHHHH-GGGTT---TTS--HHHHHHHTT-HHHHHHHHHTT--TT-B-TT--BTTTT--